Protein AF-A0A1V9XTM6-F1 (afdb_monomer)

Nearest PDB structures (foldseek):
  7cgy-assembly1_C  TM=9.785E-01  e=1.402E-23  Homo sapiens
  7c9c-assembly1_A  TM=9.643E-01  e=6.795E-24  Homo sapiens
  5nwl-assembly1_D  TM=9.497E-01  e=4.281E-19  Homo sapiens
  5nwl-assembly1_F  TM=9.508E-01  e=5.131E-19  Homo sapiens
  8r2g-assembly1_F  TM=9.437E-01  e=1.809E-17  Homo sapiens

InterPro domains:
  IPR010995 DNA repair Rad51/transcription factor NusA, alpha-helical [SSF47794] (116-180)
  IPR013632 Rad51-like, C-terminal [PF08423] (199-335)
  IPR020588 DNA recombination and repair protein RecA-like, ATP-binding domain [PS50162] (201-335)
  IPR027417 P-loop containing nucleoside triphosphate hydrolase [G3DSA:3.40.50.300] (185-335)
  IPR027417 P-loop containing nucleoside triphosphate hydrolase [SSF52540] (204-335)

Foldseek 3Di:
DDDDDDDDDDDDDDDDDDDDDDDDDDDDDDDDDDDDDDDFDPPDDDDPPPPVVPVVPPPPPDDDDDDDDDDDDDYDDDDDDDDDDDDDDDDDDDDDDDDDDDDPDDDDDDPPPPLPCPPFFAFLCVCVVLVQDPVLSVLCVVVLNGGLVSLQPDDLVRSCPRPPDHSVNNVSSNVSSQVVCVVVVPNPDDDPVVVVVVCLPKAAQAQPDPVVCVVVVRHHIPPDDGDDDDDPPPCPVVSVLLSQQRQQDDDVVRRRNGAAEEEEEAPPSDDLVSNQVNCVVVVHDSVVSVVRYHYDYDPAPVSVVVVVSVVSVVCVVPPPRYDYYYYHDPCPRVD

Solvent-accessible surface area (backbone atoms only — not comparable to full-atom values): 22440 Å² total; per-residue (Å²): 138,83,85,86,79,86,78,88,79,86,78,84,88,83,91,87,85,87,85,84,88,88,88,84,87,84,83,89,84,89,87,78,94,73,91,80,78,83,81,78,83,73,95,77,85,83,84,93,80,80,68,80,76,64,67,73,71,76,80,77,82,86,86,83,89,80,88,83,84,89,80,84,88,85,86,84,84,86,81,88,82,90,85,90,82,87,87,87,83,86,82,92,81,89,86,82,86,82,82,78,82,77,80,83,74,89,77,72,92,66,83,89,80,71,75,83,59,80,78,53,89,48,55,39,71,63,42,46,85,62,73,45,55,67,74,60,50,53,48,36,41,74,70,74,38,57,27,46,64,48,57,68,71,48,50,70,70,64,53,46,69,39,86,92,42,48,67,74,53,51,52,52,52,55,49,39,49,49,51,57,36,40,74,72,70,51,70,88,73,77,54,71,66,58,52,52,60,65,52,68,78,56,42,56,38,40,61,87,39,74,69,58,14,58,75,52,76,53,17,52,57,51,101,60,86,84,86,84,84,77,66,88,91,71,46,64,72,55,51,53,50,40,33,49,51,38,30,46,52,59,38,76,99,66,77,34,77,36,28,28,22,38,38,39,31,52,71,80,75,84,53,71,72,59,43,36,59,52,23,51,76,72,73,44,60,46,66,64,54,48,75,38,45,48,76,46,76,32,93,42,52,67,48,47,55,53,50,51,56,53,49,53,50,50,50,63,78,43,70,82,40,63,70,46,81,45,63,50,48,80,59,69,61,78,107

pLDDT: mean 71.28, std 30.68, range [19.34, 98.69]

Sequence (335 aa):
MAVWRERLVEHPETSFVPSMLPWCSSKADVYGTGNNSILLQNSSQENVATLESQVSRQNGAAQSQTSQRRKTVPGRSSGKGIGRGAPNRNVHSSSPDQQQVVPLSSQQDRDATEDENDFIIQDIGLLQEHGINVSDINKLQGAGICTLRGVQMATRKKLINIKGLSEAKVDKIKEAVTKSFNAQGWNGFMTARSYGEHRRCVFHVPTGSSRLDCILGGGLESMAITEVFGEFRCGKTQISHTCCVTCQIPIEDRHYPGGKALFIDTENTFRPDRLRQIANRFGLDEDQTLDNVLYARAFTSDQQMELLDLAAAKFHEEPGIFKLLIVDSVMALFR

Structure (mmCIF, N/CA/C/O backbone):
data_AF-A0A1V9XTM6-F1
#
_entry.id   AF-A0A1V9XTM6-F1
#
loop_
_atom_site.group_PDB
_atom_site.id
_atom_site.type_symbol
_atom_site.label_atom_id
_atom_site.label_alt_id
_atom_site.label_comp_id
_atom_site.label_asym_id
_atom_site.label_entity_id
_atom_site.label_seq_id
_atom_site.pdbx_PDB_ins_code
_atom_site.Cartn_x
_atom_site.Cartn_y
_atom_site.Cartn_z
_atom_site.occupancy
_atom_site.B_iso_or_equiv
_atom_site.auth_seq_id
_atom_site.auth_comp_id
_atom_site.auth_asym_id
_atom_site.auth_atom_id
_atom_site.pdbx_PDB_model_num
ATOM 1 N N . MET A 1 1 ? -1.494 12.610 16.409 1.00 21.61 1 MET A N 1
ATOM 2 C CA . MET A 1 1 ? -2.236 13.842 16.065 1.00 21.61 1 MET A CA 1
ATOM 3 C C . MET A 1 1 ? -1.324 14.681 15.192 1.00 21.61 1 MET A C 1
ATOM 5 O O . MET A 1 1 ? -0.350 15.199 15.714 1.00 21.61 1 MET A O 1
ATOM 9 N N . ALA A 1 2 ? -1.590 14.764 13.891 1.00 21.09 2 ALA A N 1
ATOM 10 C CA . ALA A 1 2 ? -1.024 15.814 13.052 1.00 21.09 2 ALA A CA 1
ATOM 11 C C . ALA A 1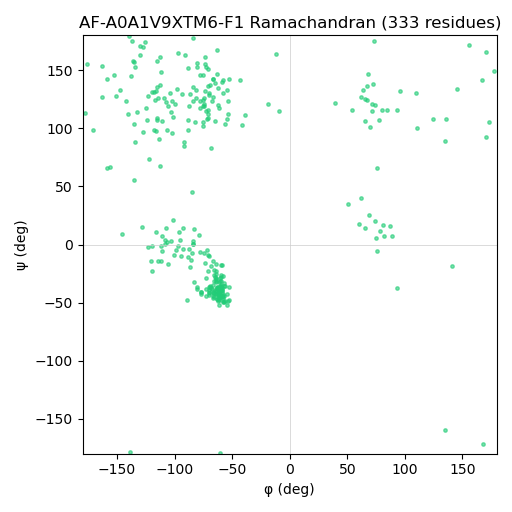 2 ? -2.115 16.877 12.899 1.00 21.09 2 ALA A C 1
ATOM 13 O O . ALA A 1 2 ? -3.240 16.567 12.510 1.00 21.09 2 ALA A O 1
ATOM 14 N N . VAL A 1 3 ? -1.800 18.094 13.330 1.00 19.34 3 VAL A N 1
ATOM 15 C CA . VAL A 1 3 ? -2.668 19.266 13.241 1.00 19.34 3 VAL A CA 1
ATOM 16 C C . VAL A 1 3 ? -2.604 19.770 11.804 1.00 19.34 3 VAL A C 1
ATOM 18 O O . VAL A 1 3 ? -1.541 20.163 11.334 1.00 19.34 3 VAL A O 1
ATOM 21 N N . TRP A 1 4 ? -3.738 19.744 11.110 1.00 20.78 4 TRP A N 1
ATOM 22 C CA . TRP A 1 4 ? -3.923 20.435 9.837 1.00 20.78 4 TRP A CA 1
ATOM 23 C C . TRP A 1 4 ? -4.059 21.933 10.140 1.00 20.78 4 TRP A C 1
ATOM 25 O O . TRP A 1 4 ? -4.952 22.329 10.891 1.00 20.78 4 TRP A O 1
ATOM 35 N N . ARG A 1 5 ? -3.159 22.767 9.611 1.00 21.97 5 ARG A N 1
ATOM 36 C CA . ARG A 1 5 ? -3.287 24.228 9.664 1.00 21.97 5 ARG A CA 1
ATOM 37 C C . ARG A 1 5 ? -3.372 24.748 8.238 1.00 21.97 5 ARG A C 1
ATOM 39 O O . ARG A 1 5 ? -2.364 24.898 7.558 1.00 21.97 5 ARG A O 1
ATOM 46 N N . GLU A 1 6 ? -4.597 25.000 7.813 1.00 26.08 6 GLU A N 1
ATOM 47 C CA . GLU A 1 6 ? -4.928 25.674 6.567 1.00 26.08 6 GLU A CA 1
ATOM 48 C C . GLU A 1 6 ? -4.479 27.141 6.679 1.00 26.08 6 GLU A C 1
ATOM 50 O O . GLU A 1 6 ? -4.829 27.841 7.634 1.00 26.08 6 GLU A O 1
ATOM 55 N N . ARG A 1 7 ? -3.639 27.608 5.752 1.00 25.53 7 ARG A N 1
ATOM 56 C CA . ARG A 1 7 ? -3.333 29.034 5.603 1.00 25.53 7 ARG A CA 1
ATOM 57 C C . ARG A 1 7 ? -3.902 29.478 4.261 1.00 25.53 7 ARG A C 1
ATOM 59 O O . ARG A 1 7 ? -3.231 29.388 3.241 1.00 25.53 7 ARG A O 1
ATOM 66 N N . LEU A 1 8 ? -5.151 29.940 4.297 1.00 27.75 8 LEU A N 1
ATOM 67 C CA . LEU A 1 8 ? -5.746 30.751 3.240 1.00 27.75 8 LEU A CA 1
ATOM 68 C C . LEU A 1 8 ? -4.935 32.046 3.127 1.00 27.75 8 LEU A C 1
ATOM 70 O O . LEU A 1 8 ? -4.843 32.814 4.085 1.00 27.75 8 LEU A O 1
ATOM 74 N N . VAL A 1 9 ? -4.319 32.266 1.970 1.00 29.88 9 VAL A N 1
ATOM 75 C CA . VAL A 1 9 ? -3.861 33.592 1.557 1.00 29.88 9 VAL A CA 1
ATOM 76 C C . VAL A 1 9 ? -4.826 34.044 0.472 1.00 29.88 9 VAL A C 1
ATOM 78 O O . VAL A 1 9 ? -4.726 33.623 -0.677 1.00 29.88 9 VAL A O 1
ATOM 81 N N . GLU A 1 10 ? -5.798 34.859 0.869 1.00 32.53 10 GLU A N 1
ATOM 82 C CA . GLU A 1 10 ? -6.573 35.679 -0.055 1.00 32.53 10 GLU A CA 1
ATOM 83 C C . GLU A 1 10 ? -5.663 36.786 -0.602 1.00 32.53 10 GLU A C 1
ATOM 85 O O . GLU A 1 10 ? -5.022 37.509 0.164 1.00 32.53 10 GLU A O 1
ATOM 90 N N . HIS A 1 11 ? -5.634 36.952 -1.923 1.00 33.72 11 HIS A N 1
ATOM 91 C CA . HIS A 1 11 ? -5.218 38.206 -2.543 1.00 33.72 11 HIS A CA 1
ATOM 92 C C . HIS A 1 11 ? -6.381 38.753 -3.379 1.00 33.72 11 HIS A C 1
ATOM 94 O O . HIS A 1 11 ? -6.979 37.991 -4.141 1.00 33.72 11 HIS A O 1
ATOM 100 N N . PRO A 1 12 ? -6.728 40.044 -3.223 1.00 36.53 12 PRO A N 1
ATOM 101 C CA . PRO A 1 12 ? -7.898 40.627 -3.853 1.00 36.53 12 PRO A CA 1
ATOM 102 C C . PRO A 1 12 ? -7.653 41.003 -5.318 1.00 36.53 12 PRO A C 1
ATOM 104 O O . PRO A 1 12 ? -6.534 41.258 -5.763 1.00 36.53 12 PRO A O 1
ATOM 107 N N . GLU A 1 13 ? -8.774 41.045 -6.025 1.00 32.81 13 GLU A N 1
ATOM 108 C CA . GLU A 1 13 ? -8.993 41.434 -7.411 1.00 32.81 13 GLU A CA 1
ATOM 109 C C . GLU A 1 13 ? -8.239 42.696 -7.855 1.00 32.81 13 GLU A C 1
ATOM 111 O O . GLU A 1 13 ? -8.234 43.710 -7.163 1.00 32.81 13 GLU A O 1
ATOM 116 N N . THR A 1 14 ? -7.743 42.689 -9.097 1.00 31.75 14 THR A N 1
ATOM 117 C CA . THR A 1 14 ? -7.896 43.848 -9.992 1.00 31.75 14 THR A CA 1
ATOM 118 C C . THR A 1 14 ? -8.146 43.379 -11.424 1.00 31.75 14 THR A C 1
ATOM 120 O O . THR A 1 14 ? -7.401 42.602 -12.014 1.00 31.75 14 THR A O 1
ATOM 123 N N . SER A 1 15 ? -9.264 43.858 -11.954 1.00 29.50 15 SER A N 1
ATOM 124 C CA . SER A 1 15 ? -9.785 43.704 -13.306 1.00 29.50 15 SER A CA 1
ATOM 125 C C . SER A 1 15 ? -8.968 44.461 -14.357 1.00 29.50 15 SER A C 1
ATOM 127 O O . SER A 1 15 ? -8.718 45.649 -14.164 1.00 29.50 15 SER A O 1
ATOM 129 N N . PHE A 1 16 ? -8.702 43.845 -15.514 1.00 24.55 16 PHE A N 1
ATOM 130 C CA . PHE A 1 16 ? -8.750 44.520 -16.821 1.00 24.55 16 PHE A CA 1
ATOM 131 C C . PHE A 1 16 ? -8.825 43.487 -17.969 1.00 24.55 16 PHE A C 1
ATOM 133 O O . PHE A 1 16 ? -8.009 42.578 -18.069 1.00 24.55 16 PHE A O 1
ATOM 140 N N . VAL A 1 17 ? -9.814 43.651 -18.846 1.00 27.14 17 VAL A N 1
ATOM 141 C CA . VAL A 1 17 ? -9.974 43.043 -20.190 1.00 27.14 17 VAL A CA 1
ATOM 142 C C . VAL A 1 17 ? -10.235 44.233 -21.145 1.00 27.14 17 VAL A C 1
ATOM 144 O O . VAL A 1 17 ? -10.569 45.301 -20.623 1.00 27.14 17 VAL A O 1
ATOM 147 N N . PRO A 1 18 ? -10.244 44.133 -22.497 1.00 38.94 18 PRO A N 1
ATOM 148 C CA . PRO A 1 18 ? -9.828 43.061 -23.422 1.00 38.94 18 PRO A CA 1
ATOM 149 C C . PRO A 1 18 ? -9.040 43.563 -24.671 1.00 38.94 18 PRO A C 1
ATOM 151 O O . PRO A 1 18 ? -8.967 44.762 -24.922 1.00 38.94 18 PRO A O 1
ATOM 154 N N . SER A 1 19 ? -8.525 42.658 -25.526 1.00 24.20 19 SER A N 1
ATOM 155 C CA . SER A 1 19 ? -8.835 42.618 -26.985 1.00 24.20 19 SER A CA 1
ATOM 156 C C . SER A 1 19 ? -7.913 41.721 -27.847 1.00 24.20 19 SER A C 1
ATOM 158 O O . SER A 1 19 ? -6.702 41.696 -27.682 1.00 24.20 19 SER A O 1
ATOM 160 N N . MET A 1 20 ? -8.567 41.058 -28.817 1.00 24.61 20 MET A N 1
ATOM 161 C CA . MET A 1 20 ? -8.143 40.674 -30.183 1.00 24.61 20 MET A CA 1
ATOM 162 C C . MET A 1 20 ? -7.095 39.557 -30.451 1.00 24.61 20 MET A C 1
ATOM 164 O O . MET A 1 20 ? -5.904 39.678 -30.201 1.00 24.61 20 MET A O 1
ATOM 168 N N . LEU A 1 21 ? -7.604 38.496 -31.103 1.00 22.59 21 LEU A N 1
ATOM 169 C CA . LEU A 1 21 ? -6.954 37.503 -31.995 1.00 22.59 21 LEU A CA 1
ATOM 170 C C . LEU A 1 21 ? -6.331 38.174 -33.263 1.00 22.59 21 LEU A C 1
ATOM 172 O O . LEU A 1 21 ? -6.610 39.361 -33.437 1.00 22.59 21 LEU A O 1
ATOM 176 N N . PRO A 1 22 ? -5.676 37.488 -34.253 1.00 35.62 22 PRO A N 1
ATOM 177 C CA . PRO A 1 22 ? -5.226 36.079 -34.399 1.00 35.62 22 PRO A CA 1
ATOM 178 C C . PRO A 1 22 ? -3.800 35.880 -35.036 1.00 35.62 22 PRO A C 1
ATOM 18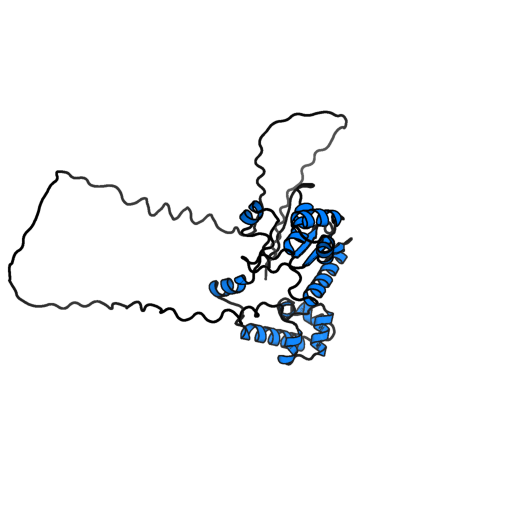0 O O . PRO A 1 22 ? -3.178 36.810 -35.532 1.00 35.62 22 PRO A O 1
ATOM 183 N N . TRP A 1 23 ? -3.404 34.601 -35.191 1.00 23.19 23 TRP A N 1
ATOM 184 C CA . TRP A 1 23 ? -2.692 33.998 -36.354 1.00 23.19 23 TRP A CA 1
ATOM 185 C C . TRP A 1 23 ? -1.146 33.831 -36.416 1.00 23.19 23 TRP A C 1
ATOM 187 O O . TRP A 1 23 ? -0.370 34.767 -36.306 1.00 23.19 23 TRP A O 1
ATOM 197 N N . CYS A 1 24 ? -0.787 32.592 -36.805 1.00 22.59 24 CYS A N 1
ATOM 198 C CA . CYS A 1 24 ? 0.318 32.123 -37.667 1.00 22.59 24 CYS A CA 1
ATOM 199 C C . CYS A 1 24 ? 1.791 32.015 -37.191 1.00 22.59 24 CYS A C 1
ATOM 201 O O . CYS A 1 24 ? 2.550 32.969 -37.209 1.00 22.59 24 CYS A O 1
ATOM 203 N N . SER A 1 25 ? 2.196 30.747 -37.005 1.00 22.95 25 SER A N 1
ATOM 204 C CA . SER A 1 25 ? 3.235 29.999 -37.755 1.00 22.95 25 SER A CA 1
ATOM 205 C C . SER A 1 25 ? 4.735 30.363 -37.686 1.00 22.95 25 SER A C 1
ATOM 207 O O . SER A 1 25 ? 5.152 31.476 -37.970 1.00 22.95 25 SER A O 1
ATOM 209 N N . SER A 1 26 ? 5.524 29.280 -37.558 1.00 24.08 26 SER A N 1
ATOM 210 C CA . SER A 1 26 ? 6.859 29.025 -38.138 1.00 24.08 26 SER A CA 1
ATOM 211 C C . SER A 1 26 ? 8.143 29.356 -37.346 1.00 24.08 26 SER A C 1
ATOM 213 O O . SER A 1 26 ? 8.556 30.501 -37.246 1.00 24.08 26 SER A O 1
ATOM 215 N N . LYS A 1 27 ? 8.862 28.251 -37.063 1.00 23.23 27 LYS A N 1
ATOM 216 C CA . LYS A 1 27 ? 10.325 28.009 -37.085 1.00 23.23 27 LYS A CA 1
ATOM 217 C C . LYS A 1 27 ? 11.236 28.589 -35.987 1.00 23.23 27 LYS A C 1
ATOM 219 O O . LYS A 1 27 ? 11.396 29.788 -35.853 1.00 23.23 27 LYS A O 1
ATOM 224 N N . ALA A 1 28 ? 11.888 27.625 -35.323 1.00 24.88 28 ALA A N 1
ATOM 225 C CA . ALA A 1 28 ? 13.317 27.500 -35.004 1.00 24.88 28 ALA A CA 1
ATOM 226 C C . ALA A 1 28 ? 14.103 28.754 -34.589 1.00 24.88 28 ALA A C 1
ATOM 228 O O . ALA A 1 28 ? 14.310 29.638 -35.404 1.00 24.88 28 ALA A O 1
ATOM 229 N N . ASP A 1 29 ? 14.698 28.710 -33.393 1.00 23.86 29 ASP A N 1
ATOM 230 C CA . ASP A 1 29 ? 16.161 28.671 -33.304 1.00 23.86 29 ASP A CA 1
ATOM 231 C C . ASP A 1 29 ? 16.679 28.209 -31.934 1.00 23.86 29 ASP A C 1
ATOM 233 O O . ASP A 1 29 ? 16.013 28.279 -30.901 1.00 23.86 29 ASP A O 1
ATOM 237 N N . VAL A 1 30 ? 17.882 27.650 -32.007 1.00 28.77 30 VAL A N 1
ATOM 238 C CA . VAL A 1 30 ? 18.725 27.077 -30.957 1.00 28.77 30 VAL A CA 1
ATOM 239 C C . VAL A 1 30 ? 19.372 28.188 -30.122 1.00 28.77 30 VAL A C 1
ATOM 241 O O . VAL A 1 30 ? 19.724 29.220 -30.674 1.00 28.77 30 VAL A O 1
ATOM 244 N N . TYR A 1 31 ? 19.559 27.938 -28.819 1.00 23.77 31 TYR 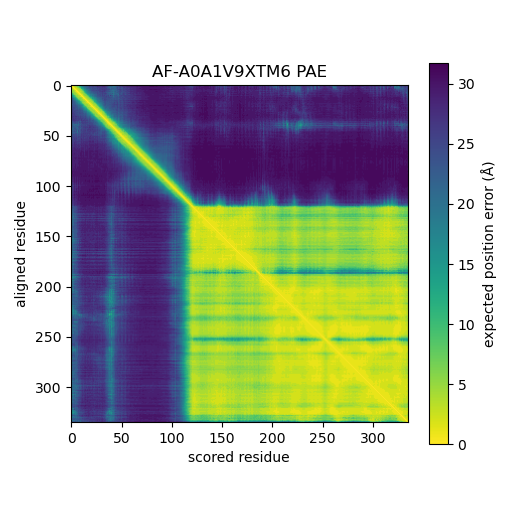A N 1
ATOM 245 C CA . TYR A 1 31 ? 20.714 28.267 -27.952 1.00 23.77 31 TYR A CA 1
ATOM 246 C C . TYR A 1 31 ? 20.260 28.613 -26.528 1.00 23.77 31 TYR A C 1
ATOM 248 O O . TYR A 1 31 ? 19.384 29.445 -26.327 1.00 23.77 31 TYR A O 1
ATOM 256 N N . GLY A 1 32 ? 20.939 28.034 -25.533 1.00 23.80 32 GLY A N 1
ATOM 257 C CA . GLY A 1 32 ? 20.982 28.606 -24.186 1.00 23.80 32 GLY A CA 1
ATOM 258 C C . GLY A 1 32 ? 20.767 27.607 -23.061 1.00 23.80 32 GLY A C 1
ATOM 259 O O . GLY A 1 32 ? 19.654 27.394 -22.604 1.00 23.80 32 GLY A O 1
ATOM 260 N N . THR A 1 33 ? 21.876 27.025 -22.613 1.00 36.84 33 THR A N 1
ATOM 261 C CA . THR A 1 33 ? 22.153 26.569 -21.242 1.00 36.84 33 THR A CA 1
ATOM 262 C C . THR A 1 33 ? 21.123 26.990 -20.183 1.00 36.84 33 THR A C 1
ATOM 264 O O . THR A 1 33 ? 21.037 28.166 -19.834 1.00 36.84 33 THR A O 1
ATOM 267 N N . GLY A 1 34 ? 20.415 26.019 -19.606 1.00 26.09 34 GLY A N 1
ATOM 268 C CA . GLY A 1 34 ? 19.539 26.230 -18.456 1.00 26.09 34 GLY A CA 1
ATOM 269 C C . GLY A 1 34 ? 19.652 25.061 -17.487 1.00 26.09 34 GLY A C 1
ATOM 270 O O . GLY A 1 34 ? 19.277 23.938 -17.813 1.00 26.09 34 GLY A O 1
ATOM 271 N N . ASN A 1 35 ? 20.212 25.328 -16.309 1.00 33.09 35 ASN A N 1
ATOM 272 C CA . ASN A 1 35 ? 20.165 24.440 -15.153 1.00 33.09 35 ASN A CA 1
ATOM 273 C C . ASN A 1 35 ? 18.702 24.093 -14.835 1.00 33.09 35 ASN A C 1
ATOM 275 O O . ASN A 1 35 ? 17.988 24.930 -14.293 1.00 33.09 35 ASN A O 1
ATOM 279 N N . ASN A 1 36 ? 18.273 22.861 -15.106 1.00 26.58 36 ASN A N 1
ATOM 280 C CA . ASN A 1 36 ? 17.033 22.331 -14.546 1.00 26.58 36 ASN A CA 1
ATOM 281 C C . ASN A 1 36 ? 17.358 21.609 -13.238 1.00 26.58 36 ASN A C 1
ATOM 283 O O . ASN A 1 36 ? 17.629 20.409 -13.209 1.00 26.58 36 ASN A O 1
ATOM 287 N N . SER A 1 37 ? 17.360 22.370 -12.146 1.00 25.84 37 SER A N 1
ATOM 288 C CA . SER A 1 37 ? 17.277 21.826 -10.795 1.00 25.84 37 SER A CA 1
ATOM 289 C C . SER A 1 37 ? 15.866 21.284 -10.571 1.00 25.84 37 SER A C 1
ATOM 291 O O . SER A 1 37 ? 14.907 22.052 -10.503 1.00 25.84 37 SER A O 1
ATOM 293 N N . ILE A 1 38 ? 15.737 19.964 -10.448 1.00 26.34 38 ILE A N 1
ATOM 294 C CA . ILE A 1 38 ? 14.551 19.330 -9.871 1.00 26.34 38 ILE A CA 1
ATOM 295 C C . ILE A 1 38 ? 14.596 19.612 -8.365 1.00 26.34 38 ILE A C 1
ATOM 297 O O . ILE A 1 38 ? 15.453 19.091 -7.654 1.00 26.34 38 ILE A O 1
ATOM 301 N N . LEU A 1 39 ? 13.706 20.482 -7.894 1.00 23.70 39 LEU A N 1
ATOM 302 C CA . LEU A 1 39 ? 13.479 20.740 -6.474 1.00 23.70 39 LEU A CA 1
ATOM 303 C C . LEU A 1 39 ? 12.428 19.745 -5.974 1.00 23.70 39 LEU A C 1
ATOM 305 O O . LEU A 1 39 ? 11.235 19.949 -6.164 1.00 23.70 39 LEU A O 1
ATOM 309 N N . LEU A 1 40 ? 12.880 18.659 -5.348 1.00 30.20 40 LEU A N 1
ATOM 310 C CA . LEU A 1 40 ? 12.028 17.816 -4.512 1.00 30.20 40 LEU A CA 1
ATOM 311 C C . LEU A 1 40 ? 12.074 18.398 -3.098 1.00 30.20 40 LEU A C 1
ATOM 313 O O . LEU A 1 40 ? 13.100 18.332 -2.421 1.00 30.20 40 LEU A O 1
ATOM 317 N N . GLN A 1 41 ? 10.982 19.031 -2.669 1.00 26.09 41 GLN A N 1
ATOM 318 C CA . GLN A 1 41 ? 10.830 19.444 -1.279 1.00 26.09 41 GLN A CA 1
ATOM 319 C C . GLN A 1 41 ? 10.508 18.212 -0.431 1.00 26.09 41 GLN A C 1
ATOM 321 O O . GLN A 1 41 ? 9.368 17.767 -0.372 1.00 26.09 41 GLN A O 1
ATOM 326 N N . ASN A 1 42 ? 11.513 17.699 0.277 1.00 27.06 42 ASN A N 1
ATOM 327 C CA . ASN A 1 42 ? 11.262 16.947 1.500 1.00 27.06 42 ASN A CA 1
ATOM 328 C C . ASN A 1 42 ? 10.802 17.951 2.561 1.00 27.06 42 ASN A C 1
ATOM 330 O O . ASN A 1 42 ? 11.556 18.847 2.948 1.00 27.06 42 ASN A O 1
ATOM 334 N N . SER A 1 43 ? 9.559 17.829 3.023 1.00 30.95 43 SER A N 1
ATOM 335 C CA . SER A 1 43 ? 9.027 18.630 4.124 1.00 30.95 43 SER A CA 1
ATOM 336 C C . SER A 1 43 ? 9.717 18.237 5.434 1.00 30.95 43 SER A C 1
ATOM 338 O O . SER A 1 43 ? 9.241 17.398 6.195 1.00 30.95 43 SER A O 1
ATOM 340 N N . SER A 1 44 ? 10.891 18.814 5.671 1.00 36.09 44 SER A N 1
ATOM 341 C CA . SER A 1 44 ? 11.630 18.810 6.936 1.00 36.09 44 SER A CA 1
ATOM 342 C C . SER A 1 44 ? 12.567 20.020 6.951 1.00 36.09 44 SER A C 1
ATOM 344 O O . SER A 1 44 ? 13.784 19.888 6.884 1.00 36.09 44 SER A O 1
ATOM 346 N N . GLN A 1 45 ? 11.998 21.225 6.990 1.00 32.94 45 GLN A N 1
ATOM 347 C CA . GLN A 1 45 ? 12.747 22.440 7.312 1.00 32.94 45 GLN A CA 1
ATOM 348 C C . GLN A 1 45 ? 11.960 23.282 8.315 1.00 32.94 45 GLN A C 1
ATOM 350 O O . GLN A 1 45 ? 11.215 24.185 7.954 1.00 32.94 45 GLN A O 1
ATOM 355 N N . GLU A 1 46 ? 12.177 22.995 9.595 1.00 33.19 46 GLU A N 1
ATOM 356 C CA . GLU A 1 46 ? 12.134 24.017 10.635 1.00 33.19 46 GLU A CA 1
ATOM 357 C C . GLU A 1 46 ? 13.552 24.157 11.211 1.00 33.19 46 GLU A C 1
ATOM 359 O O . GLU A 1 46 ? 14.159 23.187 11.658 1.00 33.19 46 GLU A O 1
ATOM 364 N N . ASN A 1 47 ? 14.050 25.396 11.198 1.00 31.55 47 ASN A N 1
ATOM 365 C CA . ASN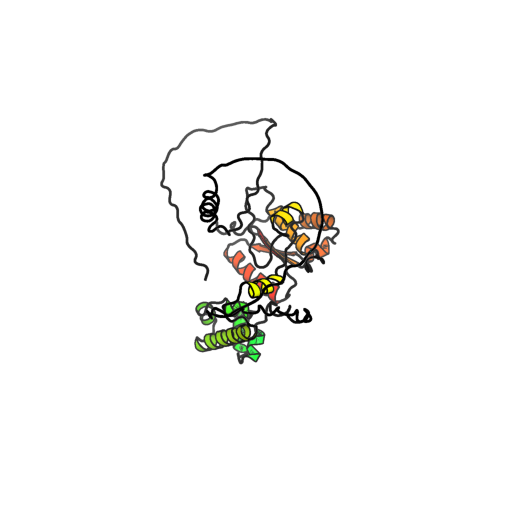 A 1 47 ? 15.185 25.920 11.967 1.00 31.55 47 ASN A CA 1
ATOM 366 C C . ASN A 1 47 ? 16.620 25.563 11.530 1.00 31.55 47 ASN A C 1
ATOM 368 O O . ASN A 1 47 ? 17.413 25.044 12.312 1.00 31.55 47 ASN A O 1
ATOM 372 N N . VAL A 1 48 ? 17.023 26.040 10.347 1.00 33.53 48 VAL A N 1
ATOM 373 C CA . VAL A 1 48 ? 18.426 26.420 10.068 1.00 33.53 48 VAL A CA 1
ATOM 374 C C . VAL A 1 48 ? 18.489 27.936 9.859 1.00 33.53 48 VAL A C 1
ATOM 376 O O . VAL A 1 48 ? 18.665 28.428 8.753 1.00 33.53 48 VAL A O 1
ATOM 379 N N . ALA A 1 49 ? 18.249 28.698 10.927 1.00 32.41 49 ALA A N 1
ATOM 380 C CA . ALA A 1 49 ? 18.475 30.151 10.940 1.00 32.41 49 ALA A CA 1
ATOM 381 C C . ALA A 1 49 ? 18.948 30.694 12.305 1.00 32.41 49 ALA A C 1
ATOM 383 O O . ALA A 1 49 ? 19.066 31.903 12.483 1.00 32.41 49 ALA A O 1
ATOM 384 N N . THR A 1 50 ? 19.283 29.825 13.268 1.00 37.25 50 THR A N 1
ATOM 385 C CA . THR A 1 50 ? 19.670 30.261 14.629 1.00 37.25 50 THR A CA 1
ATOM 386 C C . THR A 1 50 ? 20.992 29.665 15.120 1.00 37.25 50 THR A C 1
ATOM 388 O O . THR A 1 50 ? 21.300 29.752 16.303 1.00 37.25 50 THR A O 1
ATOM 391 N N . LEU A 1 51 ? 21.808 29.094 14.225 1.00 30.92 51 LEU A N 1
ATOM 392 C CA . LEU A 1 51 ? 23.125 28.530 14.571 1.00 30.92 51 LEU A CA 1
ATOM 393 C C . LEU A 1 51 ? 24.317 29.181 13.850 1.00 30.92 51 LEU A C 1
ATOM 395 O O . LEU A 1 51 ? 25.457 28.871 14.180 1.00 30.92 51 LEU A O 1
ATOM 399 N N . GLU A 1 52 ? 24.094 30.163 12.971 1.00 33.25 52 GLU A N 1
ATOM 400 C CA . GLU A 1 52 ? 25.184 30.961 12.375 1.00 33.25 52 GLU A CA 1
ATOM 401 C C . GLU A 1 52 ? 25.500 32.259 13.145 1.00 33.25 52 GLU A C 1
ATOM 403 O O . GLU A 1 52 ? 26.480 32.935 12.851 1.00 33.25 52 GLU A O 1
ATOM 408 N N . SER A 1 53 ? 24.751 32.591 14.204 1.00 36.66 53 SER A N 1
ATOM 409 C CA . SER A 1 53 ? 25.011 33.785 15.031 1.00 36.66 53 SER A CA 1
ATOM 410 C C . SER A 1 53 ? 25.779 33.512 16.334 1.00 36.66 53 SER A C 1
ATOM 412 O O . SER A 1 53 ? 26.156 34.459 17.030 1.00 36.66 53 SER A O 1
ATOM 414 N N . GLN A 1 54 ? 26.069 32.245 16.662 1.00 35.41 54 GLN A N 1
ATOM 415 C CA . GLN A 1 54 ? 26.783 31.867 17.894 1.00 35.41 54 GLN A CA 1
ATOM 416 C C . GLN A 1 54 ? 28.191 31.290 17.671 1.00 35.41 54 GLN A C 1
ATOM 418 O O . GLN A 1 54 ? 28.998 31.321 18.597 1.00 35.41 54 GLN A O 1
ATOM 423 N N . VAL A 1 55 ? 28.557 30.897 16.446 1.00 36.75 55 VAL A N 1
ATOM 424 C CA . VAL A 1 55 ? 29.925 30.429 16.129 1.00 36.75 55 VAL A CA 1
ATOM 425 C C . VAL A 1 55 ? 30.879 31.588 15.771 1.00 36.75 55 VAL A C 1
ATOM 427 O O . VAL A 1 55 ? 32.087 31.485 15.977 1.00 36.75 55 VAL A O 1
ATOM 430 N N . SER A 1 56 ? 30.366 32.764 15.390 1.00 35.66 56 SER A N 1
ATOM 431 C CA . SER A 1 56 ? 31.184 33.975 15.162 1.00 35.66 56 SER A CA 1
ATOM 432 C C . SER A 1 56 ? 31.497 34.801 16.420 1.00 35.66 56 SER A C 1
ATOM 434 O O . SER A 1 56 ? 32.142 35.842 16.312 1.00 35.66 56 SER A O 1
ATOM 436 N N . ARG A 1 57 ? 31.086 34.368 17.624 1.00 38.38 57 ARG A N 1
ATOM 437 C CA . ARG A 1 57 ? 31.347 35.101 18.885 1.00 38.38 57 ARG A CA 1
ATOM 438 C C . ARG A 1 57 ? 32.386 34.468 19.817 1.00 38.38 57 ARG A C 1
ATOM 440 O O . ARG A 1 57 ? 32.690 35.071 20.839 1.00 38.38 57 ARG A O 1
ATOM 447 N N . GLN A 1 58 ? 32.990 33.332 19.459 1.00 35.91 58 GLN A N 1
ATOM 448 C CA . GLN A 1 58 ? 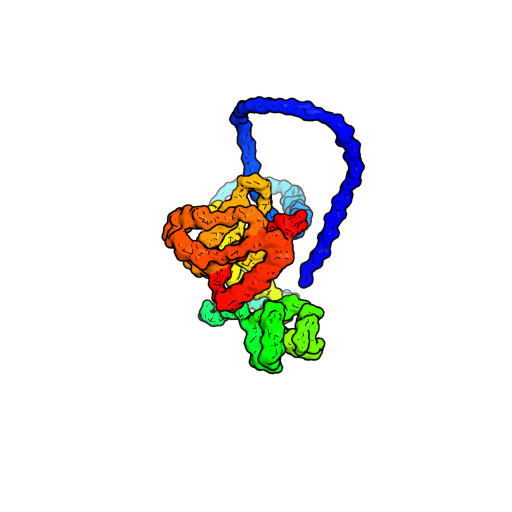34.083 32.729 20.248 1.00 35.91 58 GLN A CA 1
ATOM 449 C C . GLN A 1 58 ? 35.472 32.772 19.589 1.00 35.91 58 GLN A C 1
ATOM 451 O O . GLN A 1 58 ? 36.456 32.511 20.269 1.00 35.91 58 GLN A O 1
ATOM 456 N N . ASN A 1 59 ? 35.595 33.223 18.335 1.00 35.25 59 ASN A N 1
ATOM 457 C CA . ASN A 1 59 ? 36.894 33.335 17.643 1.00 35.25 59 ASN A CA 1
ATOM 458 C C . ASN A 1 59 ? 37.403 34.782 17.463 1.00 35.25 59 ASN A C 1
ATOM 460 O O . ASN A 1 59 ? 38.329 35.021 16.694 1.00 35.25 59 ASN A O 1
ATOM 464 N N . GLY A 1 60 ? 36.821 35.756 18.174 1.00 33.31 60 GLY A N 1
ATOM 465 C CA . GLY A 1 60 ? 37.149 37.187 18.046 1.00 33.31 60 GLY A CA 1
ATOM 466 C C . GLY A 1 60 ? 37.921 37.815 19.214 1.00 33.31 60 GLY A C 1
ATOM 467 O O . GLY A 1 60 ? 38.139 39.021 19.203 1.00 33.31 60 GLY A O 1
ATOM 468 N N . ALA A 1 61 ? 38.322 37.045 20.229 1.00 32.91 61 ALA A N 1
ATOM 469 C CA . ALA A 1 61 ? 38.924 37.591 21.451 1.00 32.91 61 ALA A CA 1
ATOM 470 C C . ALA A 1 61 ? 40.170 36.814 21.897 1.00 32.91 61 ALA A C 1
ATOM 472 O O . ALA A 1 61 ? 40.244 36.331 23.020 1.00 32.91 61 ALA A O 1
ATOM 473 N N . ALA A 1 62 ? 41.161 36.685 21.014 1.00 33.97 62 ALA A N 1
ATOM 474 C CA . ALA A 1 62 ? 42.512 36.286 21.407 1.00 33.97 62 ALA A CA 1
ATOM 475 C C . ALA A 1 62 ? 43.542 36.721 20.356 1.00 33.97 62 ALA A C 1
ATOM 477 O O . ALA A 1 62 ? 44.145 35.880 19.702 1.00 33.97 62 ALA A O 1
ATOM 478 N N . GLN A 1 63 ? 43.730 38.033 20.173 1.00 29.33 63 GLN A N 1
ATOM 479 C CA . GLN A 1 63 ? 44.978 38.612 19.653 1.00 29.33 63 GLN A CA 1
ATOM 480 C C . GLN A 1 63 ? 44.957 40.145 19.772 1.00 29.33 63 GLN A C 1
ATOM 482 O O . GLN A 1 63 ? 44.384 40.844 18.945 1.00 29.33 63 GLN A O 1
ATOM 487 N N . SER A 1 64 ? 45.595 40.686 20.809 1.00 28.55 64 SER A N 1
ATOM 488 C CA . SER A 1 64 ? 46.602 41.752 20.681 1.00 28.55 64 SER A CA 1
ATOM 489 C C . SER A 1 64 ? 47.092 42.198 22.062 1.00 28.55 64 SER A C 1
ATOM 491 O O . SER A 1 64 ? 46.340 42.185 23.028 1.00 28.55 64 SER A O 1
ATOM 493 N N . GLN A 1 65 ? 48.356 42.633 22.091 1.00 29.64 65 GLN A N 1
ATOM 494 C CA . GLN A 1 65 ? 49.169 43.085 23.232 1.00 29.64 65 GLN A CA 1
ATOM 495 C C . GLN A 1 65 ? 49.842 41.917 23.996 1.00 29.64 65 GLN A C 1
ATOM 497 O O . GLN A 1 65 ? 49.179 41.059 24.550 1.00 29.64 65 GLN A O 1
ATOM 502 N N . THR A 1 66 ? 51.170 41.765 24.055 1.00 30.14 66 THR A N 1
ATOM 503 C CA . THR A 1 66 ? 52.241 42.733 23.795 1.00 30.14 66 THR A CA 1
ATOM 504 C C . THR A 1 66 ? 53.555 42.016 23.471 1.00 30.14 66 THR A C 1
ATOM 506 O O . THR A 1 66 ? 53.897 40.983 24.035 1.00 30.14 66 THR A O 1
ATOM 509 N N . SER A 1 67 ? 54.273 42.624 22.535 1.00 27.62 67 SER A N 1
ATOM 510 C CA . SER A 1 67 ? 55.638 42.366 22.082 1.00 27.62 67 SER A CA 1
ATOM 511 C C . SER A 1 67 ? 56.671 42.337 23.219 1.00 27.62 67 SER A C 1
ATOM 513 O O . SER A 1 67 ? 56.618 43.210 24.078 1.00 27.62 67 SER A O 1
ATOM 515 N N . GLN A 1 68 ? 57.670 41.441 23.155 1.00 31.31 68 GLN A N 1
ATOM 516 C CA . GLN A 1 68 ? 59.087 41.840 23.049 1.00 31.31 68 GLN A CA 1
ATOM 517 C C . GLN A 1 68 ? 60.077 40.653 22.932 1.00 31.31 68 GLN A C 1
ATOM 519 O O . GLN A 1 68 ? 60.360 39.938 23.880 1.00 31.31 68 GLN A O 1
ATOM 524 N N . ARG A 1 69 ? 60.693 40.593 21.739 1.00 29.31 69 ARG A N 1
ATOM 525 C CA . ARG A 1 69 ? 62.147 40.527 21.453 1.00 29.31 69 ARG A CA 1
ATOM 526 C C . ARG A 1 69 ? 62.997 39.264 21.745 1.00 29.31 69 ARG A C 1
ATOM 528 O O . ARG A 1 69 ? 63.366 39.007 22.878 1.00 29.31 69 ARG A O 1
ATOM 535 N N . ARG A 1 70 ? 63.583 38.790 20.618 1.00 29.22 70 ARG A N 1
ATOM 536 C CA . ARG A 1 70 ? 64.986 38.331 20.367 1.00 29.22 70 ARG A CA 1
ATOM 537 C C . ARG A 1 70 ? 65.435 37.036 21.064 1.00 29.22 70 ARG A C 1
ATOM 539 O O . ARG A 1 70 ? 65.131 36.827 22.216 1.00 29.22 70 ARG A O 1
ATOM 546 N N . LYS A 1 71 ? 66.299 36.178 20.516 1.00 30.48 71 LYS A N 1
ATOM 547 C CA . LYS A 1 71 ? 66.905 35.862 19.201 1.00 30.48 71 LYS A CA 1
ATOM 548 C C . LYS A 1 71 ? 67.758 34.590 19.482 1.00 30.48 71 LYS A C 1
ATOM 550 O O . LYS A 1 71 ? 68.225 34.428 20.602 1.00 30.48 71 LYS A O 1
ATOM 555 N N . THR A 1 72 ? 68.004 33.782 18.443 1.00 29.30 72 THR A N 1
ATOM 556 C CA . THR A 1 72 ? 69.163 32.864 18.237 1.00 29.30 72 THR A CA 1
ATOM 557 C C . THR A 1 72 ? 69.347 31.580 19.091 1.00 29.30 72 THR A C 1
ATOM 559 O O . THR A 1 72 ? 69.856 31.617 20.200 1.00 29.30 72 THR A O 1
ATOM 562 N N . VAL A 1 73 ? 68.969 30.445 18.473 1.00 27.69 73 VAL A N 1
ATOM 563 C CA . VAL A 1 73 ? 69.650 29.132 18.205 1.00 27.69 73 VAL A CA 1
ATOM 564 C C . VAL A 1 73 ? 71.189 29.057 18.458 1.00 27.69 73 VAL A C 1
ATOM 566 O O . VAL A 1 73 ? 71.796 30.125 18.369 1.00 27.69 73 VAL A O 1
ATOM 569 N N . PRO A 1 74 ? 71.897 27.885 18.578 1.00 42.25 74 PRO A N 1
ATOM 570 C CA . PRO A 1 74 ? 71.542 26.453 18.818 1.00 42.25 74 PRO A CA 1
ATOM 571 C C . PRO A 1 74 ? 72.344 25.728 19.950 1.00 42.25 74 PRO A C 1
ATOM 573 O O . PRO A 1 74 ? 73.443 26.132 20.307 1.00 42.25 74 PRO A O 1
ATOM 576 N N . GLY A 1 75 ? 71.914 24.506 20.317 1.00 26.72 75 GLY A N 1
ATOM 577 C CA . GLY A 1 75 ? 72.821 23.336 20.307 1.00 26.72 75 GLY A CA 1
ATOM 578 C C . GLY A 1 75 ? 73.305 22.698 21.628 1.00 26.72 75 GLY A C 1
ATOM 579 O O . GLY A 1 75 ? 73.939 23.337 22.451 1.00 26.72 75 GLY A O 1
ATOM 580 N N . ARG A 1 76 ? 73.157 21.359 21.662 1.00 26.58 76 ARG A N 1
ATOM 581 C CA . ARG A 1 76 ? 74.003 20.316 22.300 1.00 26.58 76 ARG A CA 1
ATOM 582 C C . ARG A 1 76 ? 73.924 20.002 23.817 1.00 26.58 76 ARG A C 1
ATOM 584 O O . ARG A 1 76 ? 74.384 20.741 24.669 1.00 26.58 76 ARG A O 1
ATOM 591 N N . SER A 1 77 ? 73.491 18.753 24.051 1.00 26.88 77 SER A N 1
ATOM 592 C CA . SER A 1 77 ? 74.133 17.660 24.821 1.00 26.88 77 SER A CA 1
ATOM 593 C C . SER A 1 77 ? 74.333 17.716 26.351 1.00 26.88 77 SER A C 1
ATOM 595 O O . SER A 1 77 ? 75.134 18.487 26.860 1.00 26.88 77 SER A O 1
ATOM 597 N N . SER A 1 78 ? 73.794 16.657 26.984 1.00 28.38 78 SER A N 1
ATOM 598 C CA . SER A 1 78 ? 74.418 15.742 27.972 1.00 28.38 78 SER A CA 1
ATOM 599 C C . SER A 1 78 ? 74.721 16.179 29.417 1.00 28.38 78 SER A C 1
ATOM 601 O O . SER A 1 78 ? 75.366 17.187 29.653 1.00 28.38 78 SER A O 1
ATOM 603 N N . GLY A 1 79 ? 74.425 15.258 30.353 1.00 28.09 79 GLY A N 1
ATOM 604 C CA . GLY A 1 79 ? 75.122 15.092 31.644 1.00 28.09 79 GLY A CA 1
ATOM 605 C C . GLY A 1 79 ? 74.287 15.480 32.869 1.00 28.09 79 GLY A C 1
ATOM 606 O O . GLY A 1 79 ? 74.044 16.650 33.105 1.00 28.09 79 GLY A O 1
ATOM 607 N N . LYS A 1 80 ? 73.691 14.516 33.587 1.00 28.16 80 LYS A N 1
ATOM 608 C CA . LYS A 1 80 ? 74.220 13.894 34.826 1.00 28.16 80 LYS A CA 1
ATOM 609 C C . LYS A 1 80 ? 74.586 14.889 35.944 1.00 28.16 80 LYS A C 1
ATOM 611 O O . LYS A 1 80 ? 75.626 15.526 35.871 1.00 28.16 80 LYS A O 1
ATOM 616 N N . GLY A 1 81 ? 73.868 14.789 37.068 1.00 27.86 81 GLY A N 1
ATOM 617 C CA . GLY A 1 81 ? 74.541 14.609 38.359 1.00 27.86 81 GLY A CA 1
ATOM 618 C C . GLY A 1 81 ? 74.058 15.440 39.554 1.00 27.86 81 GLY A C 1
ATOM 619 O O . GLY A 1 81 ? 74.412 16.599 39.669 1.00 27.86 81 GLY A O 1
ATOM 620 N N . ILE A 1 82 ? 73.389 14.745 40.487 1.00 29.14 82 ILE A N 1
ATOM 621 C CA . ILE A 1 82 ? 73.645 14.719 41.947 1.00 29.14 82 ILE A CA 1
ATOM 622 C C . ILE A 1 82 ? 73.438 16.014 42.763 1.00 29.14 82 ILE A C 1
ATOM 624 O O . ILE A 1 82 ? 74.137 17.002 42.595 1.00 29.14 82 ILE A O 1
ATOM 628 N N . GLY A 1 83 ? 72.613 15.917 43.814 1.00 29.95 83 GLY A N 1
ATOM 629 C CA . GLY A 1 83 ? 72.649 16.848 44.948 1.00 29.95 83 GLY A CA 1
ATOM 630 C C . GLY A 1 83 ? 71.510 16.633 45.941 1.00 29.95 83 GLY A C 1
ATOM 631 O O . GLY A 1 83 ? 70.372 16.969 45.653 1.00 29.95 83 GLY A O 1
ATOM 632 N N . ARG A 1 84 ? 71.816 16.040 47.097 1.00 29.05 84 ARG A N 1
ATOM 633 C CA . ARG A 1 84 ? 70.898 15.706 48.201 1.00 29.05 84 ARG A CA 1
ATOM 634 C C . ARG A 1 84 ? 70.606 16.932 49.081 1.00 29.05 84 ARG A C 1
ATOM 636 O O . ARG A 1 84 ? 71.494 17.755 49.264 1.00 29.05 84 ARG A O 1
ATOM 643 N N . GLY A 1 85 ? 69.441 16.960 49.736 1.00 30.66 85 GLY A N 1
ATOM 644 C CA . GLY A 1 85 ? 69.176 17.843 50.881 1.00 30.66 85 GLY A CA 1
ATOM 645 C C . GLY A 1 85 ? 67.707 17.861 51.318 1.00 30.66 85 GLY A C 1
ATOM 646 O O . GLY A 1 85 ? 66.919 18.631 50.790 1.00 30.66 85 GLY A O 1
ATOM 647 N N . ALA A 1 86 ? 67.341 17.006 52.275 1.00 28.78 86 ALA A N 1
ATOM 648 C CA . ALA A 1 86 ? 66.148 17.165 53.126 1.00 28.78 86 ALA A CA 1
ATOM 649 C C . ALA A 1 86 ? 66.491 18.108 54.317 1.00 28.78 86 ALA A C 1
ATOM 651 O O . ALA A 1 86 ? 67.677 18.425 54.441 1.00 28.78 86 ALA A O 1
ATOM 652 N N . PRO A 1 87 ? 65.585 18.490 55.258 1.00 45.28 87 PRO A N 1
ATOM 653 C CA . PRO A 1 87 ? 64.177 18.098 55.442 1.00 45.28 87 PRO A CA 1
ATOM 654 C C . PRO A 1 87 ? 63.203 19.245 55.861 1.00 45.28 87 PRO A C 1
ATOM 656 O O . PRO A 1 87 ? 63.606 20.361 56.161 1.00 45.28 87 PRO A O 1
ATOM 659 N N . ASN A 1 88 ? 61.920 18.877 56.015 1.00 30.14 88 ASN A N 1
ATOM 660 C CA . ASN A 1 88 ? 61.053 19.134 57.189 1.00 30.14 88 ASN A CA 1
ATOM 661 C C . ASN A 1 88 ? 59.703 19.872 56.965 1.00 30.14 88 ASN A C 1
ATOM 663 O O . ASN A 1 88 ? 59.649 21.084 56.821 1.00 30.14 88 ASN A O 1
ATOM 667 N N . ARG A 1 89 ? 58.637 19.060 57.100 1.00 29.06 89 ARG A N 1
ATOM 668 C CA . ARG A 1 89 ? 57.338 19.236 57.797 1.00 29.06 89 ARG A CA 1
ATOM 669 C C . ARG A 1 89 ? 56.307 20.318 57.423 1.00 29.06 89 ARG A C 1
ATOM 671 O O . ARG A 1 89 ? 56.535 21.502 57.613 1.00 29.06 89 ARG A O 1
ATOM 678 N N . ASN A 1 90 ? 55.095 19.768 57.213 1.00 26.97 90 ASN A N 1
ATOM 679 C CA . ASN A 1 90 ? 53.725 20.269 57.430 1.00 26.97 90 ASN A CA 1
ATOM 680 C C . ASN A 1 90 ? 53.321 21.493 56.589 1.00 26.97 90 ASN A C 1
ATOM 682 O O . ASN A 1 90 ? 54.067 22.444 56.467 1.00 26.97 90 ASN A O 1
ATOM 686 N N . VAL A 1 91 ? 52.152 21.521 55.943 1.00 31.19 91 VAL A N 1
ATOM 687 C CA . VAL A 1 91 ? 50.816 21.475 56.558 1.00 31.19 91 VAL A CA 1
ATOM 688 C C . VAL A 1 91 ? 49.790 20.870 55.583 1.00 31.19 91 VAL A C 1
ATOM 690 O O . VAL A 1 91 ? 49.876 21.063 54.374 1.00 31.19 91 VAL A O 1
ATOM 693 N N . HIS A 1 92 ? 48.819 20.136 56.132 1.00 28.81 92 HIS A N 1
ATOM 694 C CA . HIS A 1 92 ? 47.592 19.686 55.470 1.00 28.81 92 HIS A CA 1
ATOM 695 C C . HIS A 1 92 ? 46.784 20.836 54.842 1.00 28.81 92 HIS A C 1
ATOM 697 O O . HIS A 1 92 ? 46.431 21.787 55.535 1.00 28.81 92 HIS A O 1
ATOM 703 N N . SER A 1 93 ? 46.341 20.657 53.598 1.00 28.86 93 SER A N 1
ATOM 704 C CA . SER A 1 93 ? 45.026 21.129 53.159 1.00 28.86 93 SER A CA 1
ATOM 705 C C . SER A 1 93 ? 44.478 20.232 52.042 1.00 28.86 93 SER A C 1
ATOM 707 O O . SER A 1 93 ? 45.143 19.885 51.072 1.00 28.86 93 SER A O 1
ATOM 709 N N . SER A 1 94 ? 43.256 19.786 52.288 1.00 27.27 94 SER A N 1
ATOM 710 C CA . SER A 1 94 ? 42.400 18.842 51.573 1.00 27.27 94 SER A CA 1
ATOM 711 C C . SER A 1 94 ? 41.729 19.432 50.329 1.00 27.27 94 SER A C 1
ATOM 713 O O . SER A 1 94 ? 41.315 20.588 50.401 1.00 27.27 94 SER A O 1
ATOM 715 N N . SER A 1 95 ? 41.539 18.625 49.266 1.00 28.02 95 SER A N 1
ATOM 716 C CA . SER A 1 95 ? 40.408 18.578 48.288 1.00 28.02 95 SER A CA 1
ATOM 717 C C . SER A 1 95 ? 40.770 17.637 47.099 1.00 28.02 95 SER A C 1
ATOM 719 O O . SER A 1 95 ? 41.954 17.353 46.928 1.00 28.02 95 SER A O 1
ATOM 721 N N . PRO A 1 96 ? 39.839 17.188 46.229 1.00 34.31 96 PRO A N 1
ATOM 722 C CA . PRO A 1 96 ? 38.855 16.126 46.453 1.00 34.31 96 PRO A CA 1
ATOM 723 C C . PRO A 1 96 ? 38.901 15.009 45.372 1.00 34.31 96 PRO A C 1
ATOM 725 O O . PRO A 1 96 ? 39.629 15.083 44.384 1.00 34.31 96 PRO A O 1
ATOM 728 N N . ASP A 1 97 ? 38.100 13.974 45.622 1.00 28.52 97 ASP A N 1
ATOM 729 C CA . ASP A 1 97 ? 37.778 12.759 44.860 1.00 28.52 97 ASP A CA 1
ATOM 730 C C . ASP A 1 97 ? 38.062 12.712 43.344 1.00 28.52 97 ASP A C 1
ATOM 732 O O . ASP A 1 97 ? 37.465 13.419 42.530 1.00 28.52 97 ASP A O 1
ATOM 736 N N . GLN A 1 98 ? 38.893 11.740 42.952 1.00 28.28 98 GLN A N 1
ATOM 737 C CA . GLN A 1 98 ? 38.953 11.215 41.588 1.00 28.28 98 GLN A CA 1
ATOM 738 C C . GLN A 1 98 ? 37.839 10.181 41.396 1.00 28.28 98 GLN A C 1
ATOM 740 O O . GLN A 1 98 ? 37.938 9.046 41.864 1.00 28.28 98 GLN A O 1
ATOM 745 N N . GLN A 1 99 ? 36.789 10.552 40.668 1.00 31.66 99 GLN A N 1
ATOM 746 C CA . GLN A 1 99 ? 35.814 9.595 40.153 1.00 31.66 99 GLN A CA 1
ATOM 747 C C . GLN A 1 99 ? 36.427 8.848 38.961 1.00 31.66 99 GLN A C 1
ATOM 749 O O . GLN A 1 99 ? 36.601 9.397 37.873 1.00 31.66 99 GLN A O 1
ATOM 754 N N . GLN A 1 100 ? 36.796 7.587 39.197 1.00 29.31 100 GLN A N 1
ATOM 755 C CA . GLN A 1 100 ? 37.202 6.641 38.163 1.00 29.31 100 GLN A CA 1
ATOM 756 C C . GLN A 1 100 ? 36.043 6.394 37.194 1.00 29.31 100 GLN A C 1
ATOM 758 O O . GLN A 1 100 ? 34.984 5.893 37.570 1.00 29.31 100 GLN A O 1
ATOM 763 N N . VAL A 1 101 ? 36.279 6.712 35.924 1.00 33.00 101 VAL A N 1
ATOM 764 C CA . VAL A 1 101 ? 35.439 6.290 34.805 1.00 33.00 101 VAL A CA 1
ATOM 765 C C . VAL A 1 101 ? 35.664 4.791 34.610 1.00 33.00 101 VAL A C 1
ATOM 767 O O . VAL A 1 101 ? 36.744 4.365 34.206 1.00 33.00 101 VAL A O 1
ATOM 770 N N . VAL A 1 102 ? 34.662 3.983 34.950 1.00 32.53 102 VAL A N 1
ATOM 771 C CA . VAL A 1 102 ? 34.674 2.532 34.724 1.00 32.53 102 VAL A CA 1
ATOM 772 C C . VAL A 1 102 ? 34.439 2.284 33.227 1.00 32.53 102 VAL A C 1
ATOM 774 O O . VAL A 1 102 ? 33.454 2.801 32.693 1.00 32.53 102 VAL A O 1
ATOM 777 N N . PRO A 1 103 ? 35.300 1.538 32.513 1.00 30.23 103 PRO A N 1
ATOM 778 C CA . PRO A 1 103 ? 35.071 1.256 31.104 1.00 30.23 103 PRO A CA 1
ATOM 779 C C . PRO A 1 103 ? 33.968 0.201 30.973 1.00 30.23 103 PRO A C 1
ATOM 781 O O . PRO A 1 103 ? 34.068 -0.882 31.551 1.00 30.23 103 PRO A O 1
ATOM 784 N N . LEU A 1 104 ? 32.912 0.523 30.216 1.00 32.62 104 LEU A N 1
ATOM 785 C CA . LEU A 1 104 ? 31.885 -0.441 29.827 1.00 32.62 104 LEU A CA 1
ATOM 786 C C . LEU A 1 104 ? 32.541 -1.495 28.930 1.00 32.62 104 LEU A C 1
ATOM 788 O O . LEU A 1 104 ? 32.893 -1.223 27.781 1.00 32.62 104 LEU A O 1
ATOM 792 N N . SER A 1 105 ? 32.738 -2.685 29.484 1.00 32.19 105 SER A N 1
ATOM 793 C CA . SER A 1 105 ? 33.149 -3.862 28.743 1.00 32.19 105 SER A CA 1
ATOM 794 C C . SER A 1 105 ? 32.084 -4.232 27.713 1.00 32.19 105 SER A C 1
ATOM 796 O O . SER A 1 105 ? 30.886 -4.268 27.990 1.00 32.19 105 SER A O 1
ATOM 798 N N . SER A 1 106 ? 32.565 -4.521 26.509 1.00 39.44 106 SER A N 1
ATOM 799 C CA . SER A 1 106 ? 31.842 -5.129 25.403 1.00 39.44 106 SER A CA 1
ATOM 800 C C . SER A 1 106 ? 31.177 -6.432 25.845 1.00 39.44 106 SER A C 1
ATOM 802 O O . SER A 1 106 ? 31.858 -7.416 26.138 1.00 39.44 106 SER A O 1
ATOM 804 N N . GLN A 1 107 ? 29.845 -6.439 25.877 1.00 34.22 107 GLN A N 1
ATOM 805 C CA . GLN A 1 107 ? 29.050 -7.650 26.038 1.00 34.22 107 GLN A CA 1
ATOM 806 C C . GLN A 1 107 ? 28.221 -7.910 24.781 1.00 34.22 107 GLN A C 1
ATOM 808 O O . GLN A 1 107 ? 27.240 -7.224 24.521 1.00 34.22 107 GLN A O 1
ATOM 813 N N . GLN A 1 108 ? 28.676 -8.953 24.084 1.00 33.28 108 GLN A N 1
ATOM 814 C CA . GLN A 1 108 ? 27.902 -10.014 23.440 1.00 33.28 108 GLN A CA 1
ATOM 815 C C . GLN A 1 108 ? 26.992 -9.620 22.274 1.00 33.28 108 GLN A C 1
ATOM 817 O O . GLN A 1 108 ? 25.885 -9.119 22.464 1.00 33.28 108 GLN A O 1
ATOM 822 N N . ASP A 1 109 ? 27.465 -9.997 21.080 1.00 32.81 109 ASP A N 1
ATOM 823 C CA . ASP A 1 109 ? 26.644 -10.435 19.953 1.00 32.81 109 ASP A CA 1
ATOM 824 C C . ASP A 1 109 ? 25.525 -11.342 20.482 1.00 32.81 109 ASP A C 1
ATOM 826 O O . ASP A 1 109 ? 25.755 -12.490 20.868 1.00 32.81 109 ASP A O 1
ATOM 830 N N . ARG A 1 110 ? 24.319 -10.786 20.581 1.00 35.91 110 ARG A N 1
ATOM 831 C CA . ARG A 1 110 ? 23.099 -11.581 20.666 1.00 35.91 110 ARG A CA 1
ATOM 832 C C . ARG A 1 110 ? 22.679 -11.860 19.236 1.00 35.91 110 ARG A C 1
ATOM 834 O O . ARG A 1 110 ? 22.623 -10.927 18.437 1.00 35.91 110 ARG A O 1
ATOM 841 N N . ASP A 1 111 ? 22.428 -13.131 18.949 1.00 29.05 111 ASP A N 1
ATOM 842 C CA . ASP A 1 111 ? 21.821 -13.616 17.714 1.00 29.05 111 ASP A CA 1
ATOM 843 C C . ASP A 1 111 ? 20.707 -12.669 17.247 1.00 29.05 111 ASP A C 1
ATOM 845 O O . ASP A 1 111 ? 19.664 -12.535 17.884 1.00 29.05 111 ASP A O 1
ATOM 849 N N . ALA A 1 112 ? 20.957 -11.981 16.134 1.00 36.09 112 ALA A N 1
ATOM 850 C CA . ALA A 1 112 ? 20.043 -11.036 15.502 1.00 36.09 112 ALA A CA 1
ATOM 851 C C . ALA A 1 112 ? 19.056 -11.760 14.572 1.00 36.09 112 ALA A C 1
ATOM 853 O O . ALA A 1 112 ? 18.877 -11.359 13.426 1.00 36.09 112 ALA A O 1
ATOM 854 N N . THR A 1 113 ? 18.474 -12.872 15.022 1.00 36.53 113 THR A N 1
ATOM 855 C CA . THR A 1 113 ? 17.649 -13.740 14.164 1.00 36.53 113 THR A CA 1
ATOM 856 C C . THR A 1 113 ? 16.228 -13.968 14.672 1.00 36.53 113 THR A C 1
ATOM 858 O O . THR A 1 113 ? 15.440 -14.581 13.957 1.00 36.53 113 THR A O 1
ATOM 861 N N . GLU A 1 114 ? 15.846 -13.430 15.837 1.00 34.25 114 GLU A N 1
ATOM 862 C CA . GLU A 1 114 ? 14.489 -13.630 16.386 1.00 34.25 114 GLU A CA 1
ATOM 863 C C . GLU A 1 114 ? 13.680 -12.329 16.588 1.00 34.25 114 GLU A C 1
ATOM 865 O O . GLU A 1 114 ? 12.452 -12.368 16.500 1.00 34.25 114 GLU A O 1
ATOM 870 N N . ASP A 1 115 ? 14.334 -11.165 16.721 1.00 37.03 115 ASP A N 1
ATOM 871 C CA . ASP A 1 115 ? 13.677 -9.870 17.002 1.00 37.03 115 ASP A CA 1
ATOM 872 C C . ASP A 1 115 ? 13.201 -9.098 15.745 1.00 37.03 115 ASP A C 1
ATOM 874 O O . ASP A 1 115 ? 12.554 -8.055 15.854 1.00 37.03 115 ASP A O 1
ATOM 878 N N . GLU A 1 116 ? 13.469 -9.586 14.526 1.00 40.62 116 GLU A N 1
ATOM 879 C CA . GLU A 1 116 ? 13.018 -8.915 13.286 1.00 40.62 116 GLU A CA 1
ATOM 880 C C . GLU A 1 116 ? 11.492 -9.005 13.057 1.00 40.62 116 GLU A C 1
ATOM 882 O O . GLU A 1 116 ? 10.940 -8.331 12.184 1.00 40.62 116 GLU A O 1
ATOM 887 N N . ASN A 1 117 ? 10.787 -9.804 13.864 1.00 41.22 117 ASN A N 1
ATOM 888 C CA . ASN A 1 117 ? 9.375 -10.132 13.665 1.00 41.22 117 ASN A CA 1
ATOM 889 C C . ASN A 1 117 ? 8.380 -9.149 14.312 1.00 41.22 117 ASN A C 1
ATOM 891 O O . ASN A 1 117 ? 7.191 -9.189 13.990 1.00 41.22 117 ASN A O 1
ATOM 895 N N . ASP A 1 118 ? 8.827 -8.228 15.170 1.00 44.62 118 ASP A N 1
ATOM 896 C CA . ASP A 1 118 ? 7.914 -7.390 15.969 1.00 44.62 118 ASP A CA 1
ATOM 897 C C . ASP A 1 118 ? 7.196 -6.286 15.172 1.00 44.62 118 ASP A C 1
ATOM 899 O O . ASP A 1 118 ? 6.177 -5.742 15.613 1.00 44.62 118 ASP A O 1
ATOM 903 N N . PHE A 1 119 ? 7.673 -5.969 13.965 1.00 52.69 119 PHE A N 1
ATOM 904 C CA . PHE A 1 119 ? 7.048 -4.973 13.084 1.00 52.69 119 PHE A CA 1
ATOM 905 C C . PHE A 1 119 ? 6.242 -5.562 11.925 1.00 52.69 119 PHE A C 1
ATOM 907 O O . PHE A 1 119 ? 5.683 -4.808 11.119 1.00 52.69 119 PHE A O 1
ATOM 914 N N . ILE A 1 120 ? 6.128 -6.892 11.870 1.00 63.56 120 ILE A N 1
ATOM 915 C CA . ILE A 1 120 ? 5.219 -7.577 10.956 1.00 63.56 120 ILE A CA 1
ATOM 916 C C . ILE A 1 120 ? 3.798 -7.092 11.248 1.00 63.56 120 ILE A C 1
ATOM 918 O O . ILE A 1 120 ? 3.408 -6.855 12.392 1.00 63.56 120 ILE A O 1
ATOM 922 N N . ILE A 1 121 ? 3.020 -6.884 10.190 1.00 77.88 121 ILE A N 1
ATOM 923 C CA . ILE A 1 121 ? 1.607 -6.534 10.289 1.00 77.88 121 ILE A CA 1
ATOM 924 C C . ILE A 1 121 ? 0.903 -7.620 11.117 1.00 77.88 121 ILE A C 1
ATOM 926 O O . ILE A 1 121 ? 0.667 -8.721 10.633 1.00 77.88 121 ILE A O 1
ATOM 930 N N . GLN A 1 122 ? 0.598 -7.307 12.378 1.00 87.19 122 GLN A N 1
ATOM 931 C CA . GLN A 1 122 ? -0.029 -8.242 13.308 1.00 87.19 122 GLN A CA 1
ATOM 932 C C . GLN A 1 122 ? -1.525 -8.362 13.014 1.00 87.19 122 GLN A C 1
ATOM 934 O O . GLN A 1 122 ? -2.254 -7.358 13.033 1.00 87.19 122 GLN A O 1
ATOM 939 N N . ASP A 1 123 ? -1.965 -9.594 12.760 1.00 91.56 123 ASP A N 1
ATOM 940 C CA . ASP A 1 123 ? -3.361 -9.924 12.498 1.00 91.56 123 ASP A CA 1
ATOM 941 C C . ASP A 1 123 ? -4.255 -9.628 13.710 1.00 91.56 123 ASP A C 1
ATOM 943 O O . ASP A 1 123 ? -3.857 -9.745 14.872 1.00 91.56 123 ASP A O 1
ATOM 947 N N . ILE A 1 124 ? -5.496 -9.233 13.436 1.00 93.31 124 ILE A N 1
ATOM 948 C CA . ILE A 1 124 ? -6.476 -8.904 14.471 1.00 93.31 124 ILE A CA 1
ATOM 949 C C . ILE A 1 124 ? -6.938 -10.118 15.293 1.00 93.31 124 ILE A C 1
ATOM 951 O O . ILE A 1 124 ? -7.441 -9.943 16.405 1.00 93.31 124 ILE A O 1
ATOM 955 N N . GLY A 1 125 ? -6.734 -11.341 14.798 1.00 91.44 125 GLY A N 1
ATOM 956 C CA . GLY A 1 125 ? -7.033 -12.591 15.493 1.00 91.44 125 GLY A CA 1
ATOM 957 C C . GLY A 1 125 ? -6.313 -12.739 16.836 1.00 91.44 125 GLY A C 1
ATOM 958 O O . GLY A 1 125 ? -6.879 -13.318 17.763 1.00 91.44 125 GLY A O 1
ATOM 959 N N . LEU A 1 126 ? -5.145 -12.109 17.011 1.00 91.06 126 LEU A N 1
ATOM 960 C CA . LEU A 1 126 ? -4.393 -12.089 18.279 1.00 91.06 126 LEU A CA 1
ATOM 961 C C . LEU A 1 126 ? -5.181 -11.469 19.451 1.00 91.06 126 LEU A C 1
ATOM 963 O O . LEU A 1 126 ? -4.879 -11.700 20.625 1.00 91.06 126 LEU A O 1
ATOM 967 N N . LEU A 1 127 ? -6.245 -10.708 19.168 1.00 92.38 127 LEU A N 1
ATOM 968 C CA . LEU A 1 127 ? -7.153 -10.209 20.203 1.00 92.38 127 LEU A CA 1
ATOM 969 C C . LEU A 1 127 ? -7.906 -11.322 20.936 1.00 92.38 127 LEU A C 1
ATOM 971 O O . LEU A 1 127 ? -8.349 -11.109 22.068 1.00 92.38 127 LEU A O 1
ATOM 975 N N . GLN A 1 128 ? -8.052 -12.499 20.327 1.00 93.75 128 GLN A N 1
ATOM 976 C CA . GLN A 1 128 ? -8.721 -13.634 20.953 1.00 93.75 128 GLN A CA 1
ATOM 977 C C . GLN A 1 128 ? -7.963 -14.117 22.197 1.00 93.75 128 GLN A C 1
ATOM 979 O O . GLN A 1 128 ? -8.582 -14.384 23.228 1.00 93.75 128 GLN A O 1
ATOM 984 N N . GLU A 1 129 ? -6.630 -14.136 22.141 1.00 90.50 129 GLU A N 1
ATOM 985 C CA . GLU A 1 129 ? -5.751 -14.476 23.272 1.00 90.50 129 GLU A CA 1
ATOM 986 C C . GLU A 1 129 ? -5.878 -13.468 24.423 1.00 90.50 129 GLU A C 1
ATOM 988 O O . GLU A 1 129 ? -5.701 -13.802 25.593 1.00 90.50 129 GLU A O 1
ATOM 993 N N . HIS A 1 130 ? -6.287 -12.241 24.099 1.00 89.25 130 HIS A N 1
ATOM 994 C CA . HIS A 1 130 ? -6.524 -11.155 25.046 1.00 89.25 130 HIS A CA 1
ATOM 995 C C . HIS A 1 130 ? -7.987 -11.081 25.527 1.00 89.25 130 HIS A C 1
ATOM 997 O O . HIS A 1 130 ? -8.406 -10.079 26.112 1.00 89.25 130 HIS A O 1
ATOM 1003 N N . GLY A 1 131 ? -8.779 -12.135 25.296 1.00 90.69 131 GLY A N 1
ATOM 1004 C CA . GLY A 1 131 ? -10.142 -12.267 25.813 1.00 90.69 131 GLY A CA 1
ATOM 1005 C C . GLY A 1 131 ? -11.212 -11.513 25.018 1.00 90.69 131 GLY A C 1
ATOM 1006 O O . GLY A 1 131 ? -12.317 -11.304 25.528 1.00 90.69 131 GLY A O 1
ATOM 1007 N N . ILE A 1 132 ? -10.919 -11.096 23.781 1.00 96.00 132 ILE A N 1
ATOM 1008 C CA . ILE A 1 132 ? -11.919 -10.512 22.880 1.00 96.00 132 ILE A CA 1
ATOM 1009 C C . ILE A 1 132 ? -12.683 -11.627 22.160 1.00 96.00 132 ILE A C 1
ATOM 1011 O O . ILE A 1 132 ? -12.114 -12.597 21.668 1.00 96.00 132 ILE A O 1
ATOM 1015 N N . ASN A 1 133 ? -14.006 -11.489 22.094 1.00 95.62 133 ASN A N 1
ATOM 1016 C CA . ASN A 1 133 ? -14.868 -12.479 21.458 1.00 95.62 133 ASN A CA 1
ATOM 1017 C C . ASN A 1 133 ? -14.692 -12.470 19.926 1.00 95.62 133 ASN A C 1
ATOM 1019 O O . ASN A 1 133 ? -14.728 -11.405 19.309 1.00 95.62 133 ASN A O 1
ATOM 1023 N N . VAL A 1 134 ? -14.616 -13.655 19.311 1.00 95.38 134 VAL A N 1
ATOM 1024 C CA . VAL A 1 134 ? -14.504 -13.850 17.850 1.00 95.38 134 VAL A CA 1
ATOM 1025 C C . VAL A 1 134 ? -15.593 -13.099 17.073 1.00 95.38 134 VAL A C 1
ATOM 1027 O O . VAL A 1 134 ? -15.327 -12.512 16.031 1.00 95.38 134 VAL A O 1
ATOM 1030 N N . SER A 1 135 ? -16.818 -13.028 17.600 1.00 95.94 135 SER A N 1
ATOM 1031 C CA . SER A 1 135 ? -17.908 -12.277 16.960 1.00 95.94 135 SER A CA 1
ATOM 1032 C C . SER A 1 135 ? -17.653 -10.769 16.876 1.00 95.94 135 SER A C 1
ATOM 1034 O O . SER A 1 135 ? -18.152 -10.122 15.959 1.00 95.94 135 SER A O 1
ATOM 1036 N N . ASP A 1 136 ? -16.894 -10.195 17.813 1.00 96.12 136 ASP A N 1
ATOM 1037 C CA . ASP A 1 136 ? -16.510 -8.785 17.774 1.00 96.12 136 ASP A CA 1
ATOM 1038 C C . ASP A 1 136 ? -15.284 -8.575 16.867 1.00 96.12 136 ASP A C 1
ATOM 1040 O O . ASP A 1 136 ? -15.231 -7.568 16.163 1.00 96.12 136 ASP A O 1
ATOM 1044 N N . ILE A 1 137 ? -14.373 -9.554 16.786 1.00 95.94 137 ILE A N 1
ATOM 1045 C CA . ILE A 1 137 ? -13.262 -9.573 15.816 1.00 95.94 137 ILE A CA 1
ATOM 1046 C C . ILE A 1 137 ? -13.802 -9.590 14.377 1.00 95.94 137 ILE A C 1
ATOM 1048 O O . ILE A 1 137 ? -13.427 -8.741 13.571 1.00 95.94 137 ILE A O 1
ATOM 1052 N N . ASN A 1 138 ? -14.772 -10.458 14.077 1.00 95.94 138 ASN A N 1
ATOM 1053 C CA . ASN A 1 138 ? -15.389 -10.543 12.749 1.00 95.94 138 ASN A CA 1
ATOM 1054 C C . ASN A 1 138 ? -16.086 -9.234 12.334 1.00 95.94 138 ASN A C 1
ATOM 1056 O O . ASN A 1 138 ? -16.110 -8.888 11.155 1.00 95.94 138 ASN A O 1
ATOM 1060 N N . LYS A 1 139 ? -16.643 -8.472 13.288 1.00 96.00 139 LYS A N 1
ATOM 1061 C CA . LYS A 1 139 ? -17.220 -7.143 13.003 1.00 96.00 139 LYS A CA 1
ATOM 1062 C C . LYS A 1 139 ? -16.150 -6.115 12.651 1.00 96.00 139 LYS A C 1
ATOM 1064 O O . LYS A 1 139 ? -16.407 -5.253 11.818 1.00 96.00 139 LYS A O 1
ATOM 1069 N N . LEU A 1 140 ? -14.979 -6.185 13.289 1.00 94.94 140 LEU A N 1
ATOM 1070 C CA . LEU A 1 140 ? -13.844 -5.317 12.967 1.00 94.94 140 LEU A CA 1
ATOM 1071 C C . LEU A 1 140 ? -13.310 -5.635 11.566 1.00 94.94 140 LEU A C 1
ATOM 1073 O O . LEU A 1 140 ? -13.170 -4.715 10.761 1.00 94.94 140 LEU A O 1
ATOM 1077 N N . GLN A 1 141 ? -13.135 -6.920 11.242 1.00 92.94 141 GLN A N 1
ATOM 1078 C CA . GLN A 1 141 ? -12.753 -7.371 9.898 1.00 92.94 141 GLN A CA 1
ATOM 1079 C C . GLN A 1 141 ? -13.784 -6.946 8.844 1.00 92.94 141 GLN A C 1
ATOM 1081 O O . GLN A 1 141 ? -13.421 -6.372 7.822 1.00 92.94 141 GLN A O 1
ATOM 1086 N N . GLY A 1 142 ? -15.081 -7.119 9.125 1.00 90.81 142 GLY A N 1
ATOM 1087 C CA . GLY A 1 142 ? -16.165 -6.661 8.246 1.00 90.81 142 GLY A CA 1
ATOM 1088 C C . GLY A 1 142 ? -16.235 -5.139 8.061 1.00 90.81 142 GLY A C 1
ATOM 1089 O O . GLY A 1 142 ? -16.864 -4.670 7.118 1.00 90.81 142 GLY A O 1
ATOM 1090 N N . ALA A 1 143 ? -15.583 -4.363 8.933 1.00 91.56 143 ALA A N 1
ATOM 1091 C CA . ALA A 1 143 ? -15.418 -2.916 8.805 1.00 91.56 143 ALA A CA 1
ATOM 1092 C C . ALA A 1 143 ? -14.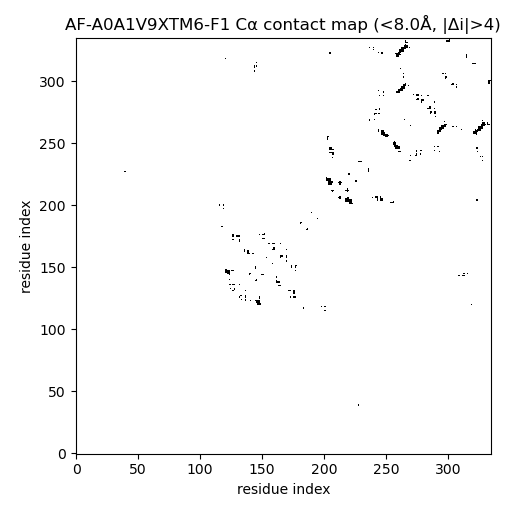075 -2.512 8.157 1.00 91.56 143 ALA A C 1
ATOM 1094 O O . ALA A 1 143 ? -13.703 -1.337 8.216 1.00 91.56 143 ALA A O 1
ATOM 1095 N N . GLY A 1 144 ? -13.329 -3.470 7.593 1.00 90.31 144 GLY A N 1
ATOM 1096 C CA . GLY A 1 144 ? -12.027 -3.255 6.951 1.00 90.31 144 GLY A CA 1
ATOM 1097 C C . GLY A 1 144 ? -10.853 -3.114 7.925 1.00 90.31 144 GLY A C 1
ATOM 1098 O O . GLY A 1 144 ? -9.767 -2.696 7.532 1.00 90.31 144 GLY A O 1
ATOM 1099 N N . ILE A 1 145 ? -11.045 -3.420 9.213 1.00 93.44 145 ILE A N 1
ATOM 1100 C CA . ILE A 1 145 ? -9.990 -3.346 10.229 1.00 93.44 145 ILE A CA 1
ATOM 1101 C C . ILE A 1 145 ? -9.486 -4.759 10.515 1.00 93.44 145 ILE A C 1
ATOM 1103 O O . ILE A 1 145 ? -10.057 -5.474 11.335 1.00 93.44 145 ILE A O 1
ATOM 1107 N N . CYS A 1 146 ? -8.393 -5.137 9.855 1.00 93.38 146 CYS A N 1
ATOM 1108 C CA . CYS A 1 146 ? -7.852 -6.498 9.921 1.00 93.38 146 CYS A CA 1
ATOM 1109 C C . CYS A 1 146 ? -6.561 -6.630 10.744 1.00 93.38 146 CYS A C 1
ATOM 1111 O O . CYS A 1 146 ? -6.001 -7.712 10.842 1.00 93.38 146 CYS A O 1
ATOM 1113 N N . THR A 1 147 ? -6.064 -5.547 11.351 1.00 94.31 147 THR A N 1
ATOM 1114 C CA . THR A 1 147 ? -4.765 -5.551 12.049 1.00 94.31 147 THR A CA 1
ATOM 1115 C C . THR A 1 147 ? -4.845 -4.872 13.411 1.00 94.31 147 THR A C 1
ATOM 1117 O O . THR A 1 147 ? -5.638 -3.942 13.609 1.00 94.31 147 THR A O 1
ATOM 1120 N N . LEU A 1 148 ? -3.982 -5.272 14.352 1.00 93.25 148 LEU A N 1
ATOM 1121 C CA . LEU A 1 148 ? -3.906 -4.633 15.676 1.00 93.25 148 LEU A CA 1
ATOM 1122 C C . LEU A 1 148 ? -3.580 -3.138 15.569 1.00 93.25 148 LEU A C 1
ATOM 1124 O O . LEU A 1 148 ? -4.192 -2.302 16.242 1.00 93.25 148 LEU A O 1
ATOM 1128 N N . ARG A 1 149 ? -2.657 -2.779 14.669 1.00 90.94 149 ARG A N 1
ATOM 1129 C CA . ARG A 1 149 ? -2.296 -1.380 14.403 1.00 90.94 149 ARG A CA 1
ATOM 1130 C C . ARG A 1 149 ? -3.453 -0.606 13.764 1.00 90.94 149 ARG A C 1
ATOM 1132 O O . ARG A 1 149 ? -3.672 0.548 14.124 1.00 90.94 149 ARG A O 1
ATOM 1139 N N . GLY A 1 150 ? -4.258 -1.244 12.913 1.00 93.00 150 GLY A N 1
ATOM 1140 C CA . GLY A 1 150 ? -5.496 -0.666 12.387 1.00 93.00 150 GLY A CA 1
ATOM 1141 C C . GLY A 1 150 ? -6.481 -0.297 13.500 1.00 93.00 150 GLY A C 1
ATOM 1142 O O . GLY A 1 150 ? -7.009 0.818 13.524 1.00 93.00 150 GLY A O 1
ATOM 1143 N N . VAL A 1 151 ? -6.657 -1.178 14.491 1.00 94.81 151 VAL A N 1
ATOM 1144 C CA . VAL A 1 151 ? -7.466 -0.876 15.681 1.00 94.81 151 VAL A CA 1
ATOM 1145 C C . VAL A 1 151 ? -6.842 0.257 16.492 1.00 94.81 151 VAL A C 1
ATOM 1147 O O . VAL A 1 151 ? -7.567 1.152 16.924 1.00 94.81 151 VAL A O 1
ATOM 1150 N N . GLN A 1 152 ? -5.519 0.271 16.694 1.00 92.31 152 GLN A N 1
ATOM 1151 C CA . GLN A 1 152 ? -4.806 1.336 17.413 1.00 92.31 152 GLN A CA 1
ATOM 1152 C C . GLN A 1 152 ? -5.024 2.713 16.764 1.00 92.31 152 GLN A C 1
ATOM 1154 O O . GLN A 1 152 ? -5.362 3.666 17.471 1.00 92.31 152 GLN A O 1
ATOM 1159 N N . MET A 1 153 ? -4.906 2.795 15.436 1.00 91.00 153 MET A N 1
ATOM 1160 C CA . MET A 1 153 ? -5.059 4.021 14.642 1.00 91.00 153 MET A CA 1
ATOM 1161 C C . MET A 1 153 ? -6.513 4.502 14.532 1.00 91.00 153 MET A C 1
ATOM 1163 O O . MET A 1 153 ? -6.757 5.704 14.428 1.00 91.00 153 MET A O 1
ATOM 1167 N N . ALA A 1 154 ? -7.494 3.597 14.588 1.00 94.75 154 ALA A N 1
ATOM 1168 C CA . ALA A 1 154 ? -8.906 3.965 14.528 1.00 94.75 154 ALA A CA 1
ATOM 1169 C C . ALA A 1 154 ? -9.340 4.794 15.751 1.00 94.75 154 ALA A C 1
ATOM 1171 O O . ALA A 1 154 ? -8.998 4.494 16.896 1.00 94.75 154 ALA A O 1
ATOM 1172 N N . THR A 1 155 ? -10.151 5.832 15.546 1.00 95.38 155 THR A N 1
ATOM 1173 C CA . THR A 1 155 ? -10.716 6.602 16.665 1.00 95.38 155 THR A CA 1
ATOM 1174 C C . THR A 1 155 ? -11.796 5.796 17.390 1.00 95.38 155 THR A C 1
ATOM 1176 O O . THR A 1 155 ? -12.477 4.971 16.779 1.00 95.38 155 THR A O 1
ATOM 1179 N N . ARG A 1 156 ? -12.017 6.061 18.690 1.00 95.69 156 ARG A N 1
ATOM 1180 C CA . ARG A 1 156 ? -13.115 5.421 19.446 1.00 95.69 156 ARG A CA 1
ATOM 1181 C C . ARG A 1 156 ? -14.464 5.628 18.750 1.00 95.69 156 ARG A C 1
ATOM 1183 O O . ARG A 1 156 ? -15.209 4.674 18.582 1.00 95.69 156 ARG A O 1
ATOM 1190 N N . LYS A 1 157 ? -14.720 6.843 18.248 1.00 95.94 157 LYS A N 1
ATOM 1191 C CA . LYS A 1 157 ? -15.929 7.184 17.480 1.00 95.94 157 LYS A CA 1
ATOM 1192 C C . LYS A 1 157 ? -16.105 6.301 16.237 1.00 95.94 157 LYS A C 1
ATOM 1194 O O . LYS A 1 157 ? -17.205 5.812 16.011 1.00 95.94 157 LYS A O 1
ATOM 1199 N N . LYS A 1 158 ? -15.037 6.055 15.460 1.00 95.25 158 LYS A N 1
ATOM 1200 C CA . LYS A 1 158 ? -15.098 5.155 14.291 1.00 95.25 158 LYS A CA 1
ATOM 1201 C C . LYS A 1 158 ? -15.483 3.732 14.708 1.00 95.25 158 LYS A C 1
ATOM 1203 O O . LYS A 1 158 ? -16.322 3.129 14.054 1.00 95.25 158 LYS A O 1
ATOM 1208 N N . LEU A 1 159 ? -14.912 3.227 15.802 1.00 96.19 159 LEU A N 1
ATOM 1209 C CA . LEU A 1 159 ? -15.182 1.871 16.293 1.00 96.19 159 LEU A CA 1
ATOM 1210 C C . LEU A 1 159 ? -16.597 1.713 16.868 1.00 96.19 159 LEU A C 1
ATOM 1212 O O . LEU A 1 159 ? -17.242 0.704 16.616 1.00 96.19 159 LEU A O 1
ATOM 1216 N N . ILE A 1 160 ? -17.102 2.712 17.597 1.00 96.75 160 ILE A N 1
ATOM 1217 C CA . ILE A 1 160 ? -18.469 2.709 18.154 1.00 96.75 160 ILE A CA 1
ATOM 1218 C C . ILE A 1 160 ? -19.524 2.716 17.037 1.00 96.75 160 ILE A C 1
ATOM 1220 O O . ILE A 1 160 ? -20.585 2.116 17.179 1.00 96.75 160 ILE A O 1
ATOM 1224 N N . ASN A 1 161 ? -19.225 3.350 15.901 1.00 96.06 161 ASN A N 1
ATOM 1225 C CA . ASN A 1 161 ? -20.127 3.370 14.748 1.00 96.06 161 ASN A CA 1
ATOM 1226 C C . ASN A 1 161 ? -20.251 2.005 14.040 1.00 96.06 161 ASN A C 1
ATOM 1228 O O . ASN A 1 161 ? -21.121 1.844 13.182 1.00 96.06 161 ASN A O 1
ATOM 1232 N N . ILE A 1 162 ? -19.418 1.015 14.381 1.00 95.50 162 ILE A N 1
ATOM 1233 C CA . ILE A 1 162 ? -19.542 -0.348 13.858 1.00 95.50 162 ILE A CA 1
ATOM 1234 C C . ILE A 1 162 ? -20.724 -1.030 14.551 1.00 95.50 162 ILE A C 1
ATOM 1236 O O . ILE A 1 162 ? -20.758 -1.197 15.773 1.00 95.50 162 ILE A O 1
ATOM 1240 N N . LYS A 1 163 ? -21.707 -1.463 13.753 1.00 94.69 163 LYS A N 1
ATOM 1241 C CA . LYS A 1 163 ? -22.933 -2.097 14.254 1.00 94.69 163 LYS A CA 1
ATOM 1242 C C . LYS A 1 163 ? -22.607 -3.280 15.175 1.00 94.69 163 LYS A C 1
ATOM 1244 O O . LYS A 1 163 ? -21.951 -4.240 14.780 1.00 94.69 163 LYS A O 1
ATOM 1249 N N . GLY A 1 164 ? -23.122 -3.230 16.403 1.00 92.69 164 GLY A N 1
ATOM 1250 C CA . GLY A 1 164 ? -22.978 -4.303 17.390 1.00 92.69 164 GLY A CA 1
ATOM 1251 C C . GLY A 1 164 ? -21.737 -4.215 18.287 1.00 92.69 164 GLY A C 1
ATOM 1252 O O . GLY A 1 164 ? -21.504 -5.165 19.047 1.00 92.69 164 GLY A O 1
ATOM 1253 N N . LEU A 1 165 ? -20.972 -3.119 18.226 1.00 95.81 165 LEU A N 1
ATOM 1254 C CA . LEU A 1 165 ? -19.961 -2.757 19.223 1.00 95.81 165 LEU A CA 1
ATOM 1255 C C . LEU A 1 165 ? -20.508 -1.660 20.149 1.00 95.81 165 LEU A C 1
ATOM 1257 O O . LEU A 1 165 ? -20.934 -0.605 19.695 1.00 95.81 165 LEU A O 1
ATOM 1261 N N . SER A 1 166 ? -20.513 -1.916 21.459 1.00 95.94 166 SER A N 1
ATOM 1262 C CA . SER A 1 166 ? -20.837 -0.909 22.478 1.00 95.94 166 SER A CA 1
ATOM 1263 C C . SER A 1 166 ? -19.574 -0.188 22.949 1.00 95.94 166 SER A C 1
ATOM 1265 O O . SER A 1 166 ? -18.470 -0.707 22.782 1.00 95.94 166 SER A O 1
ATOM 1267 N N . GLU A 1 167 ? -19.719 0.966 23.604 1.00 96.00 167 GLU A N 1
ATOM 1268 C CA . GLU A 1 167 ? -18.584 1.714 24.172 1.00 96.00 167 GLU A CA 1
ATOM 1269 C C . GLU A 1 167 ? -17.711 0.836 25.080 1.00 96.00 167 GLU A C 1
ATOM 1271 O O . GLU A 1 167 ? -16.508 0.723 24.863 1.00 96.00 167 GLU A O 1
ATOM 1276 N N . ALA A 1 168 ? -18.334 0.085 25.994 1.00 96.25 168 ALA A N 1
ATOM 1277 C CA . ALA A 1 168 ? -17.626 -0.834 26.885 1.00 96.25 168 ALA A CA 1
ATOM 1278 C C . ALA A 1 168 ? -16.852 -1.939 26.139 1.00 96.25 168 ALA A C 1
ATOM 1280 O O . ALA A 1 168 ? -15.815 -2.399 26.614 1.00 96.25 168 ALA A O 1
ATOM 1281 N N . LYS A 1 169 ? -17.338 -2.392 24.973 1.00 96.25 169 LYS A N 1
ATOM 1282 C CA . LYS A 1 169 ? -16.601 -3.350 24.132 1.00 96.25 169 LYS A CA 1
ATOM 1283 C C . LYS A 1 169 ? -15.409 -2.686 23.457 1.00 96.25 169 LYS A C 1
ATOM 1285 O O . LYS A 1 169 ? -14.323 -3.258 23.455 1.00 96.25 169 LYS A O 1
ATOM 1290 N N . VAL A 1 170 ? -15.601 -1.485 22.912 1.00 97.06 170 VAL A N 1
ATOM 1291 C CA . VAL A 1 170 ? -14.531 -0.705 22.277 1.00 97.06 170 VAL A CA 1
ATOM 1292 C C . VAL A 1 170 ? -13.416 -0.397 23.274 1.00 97.06 170 VAL A C 1
ATOM 1294 O O . VAL A 1 170 ? -12.244 -0.515 22.921 1.00 97.06 170 VAL A O 1
ATOM 1297 N N . ASP A 1 171 ? -13.757 -0.081 24.523 1.00 96.44 171 ASP A N 1
ATOM 1298 C CA . ASP A 1 171 ? -12.777 0.147 25.584 1.00 96.44 171 ASP A CA 1
ATOM 1299 C C . ASP A 1 171 ? -11.953 -1.108 25.880 1.00 96.44 171 ASP A C 1
ATOM 1301 O O . ASP A 1 171 ? -10.725 -1.035 25.869 1.00 96.44 171 ASP A O 1
ATOM 1305 N N . LYS A 1 172 ? -12.606 -2.269 26.030 1.00 96.38 172 LYS A N 1
ATOM 1306 C CA . LYS A 1 172 ? -11.917 -3.558 26.212 1.00 96.38 172 LYS A CA 1
ATOM 1307 C C . LYS A 1 172 ? -10.985 -3.886 25.046 1.00 96.38 172 LYS A C 1
ATOM 1309 O O . LYS A 1 172 ? -9.850 -4.294 25.269 1.00 96.38 172 LYS A O 1
ATOM 1314 N N . ILE A 1 173 ? -11.438 -3.674 23.809 1.00 96.62 173 ILE A N 1
ATOM 1315 C CA . ILE A 1 173 ? -10.635 -3.902 22.598 1.00 96.62 173 ILE A CA 1
ATOM 1316 C C . ILE A 1 173 ? -9.407 -2.981 22.583 1.00 96.62 173 ILE A C 1
ATOM 1318 O O . ILE A 1 173 ? -8.287 -3.441 22.374 1.00 96.62 173 ILE A O 1
ATOM 1322 N N . LYS A 1 174 ? -9.589 -1.679 22.836 1.00 95.44 174 LYS A N 1
ATOM 1323 C CA . LYS A 1 174 ? -8.481 -0.713 22.889 1.00 95.44 174 LYS A CA 1
ATOM 1324 C C . LYS A 1 174 ? -7.483 -1.038 24.000 1.00 95.44 174 LYS A C 1
ATOM 1326 O O . LYS A 1 174 ? -6.279 -0.879 23.793 1.00 95.44 174 LYS A O 1
ATOM 1331 N N . GLU A 1 175 ? -7.965 -1.486 25.155 1.00 94.69 175 GLU A N 1
ATOM 1332 C CA . GLU A 1 175 ? -7.123 -1.897 26.278 1.00 94.69 175 GLU A CA 1
ATOM 1333 C C . GLU A 1 175 ? -6.309 -3.152 25.938 1.00 94.69 175 GLU A C 1
ATOM 1335 O O . GLU A 1 175 ? -5.105 -3.171 26.184 1.00 94.69 175 GLU A O 1
ATOM 1340 N N . ALA A 1 176 ? -6.929 -4.155 25.310 1.00 94.19 176 ALA A N 1
ATOM 1341 C CA . ALA A 1 176 ? -6.250 -5.361 24.836 1.00 94.19 176 ALA A CA 1
ATOM 1342 C C . ALA A 1 176 ? -5.120 -5.029 23.847 1.00 94.19 176 ALA A C 1
ATOM 1344 O O . ALA A 1 176 ? -3.979 -5.434 24.060 1.00 94.19 176 ALA A O 1
ATOM 1345 N N . VAL A 1 177 ? -5.403 -4.201 22.832 1.00 93.56 177 VAL A N 1
ATOM 1346 C CA . VAL A 1 177 ? -4.390 -3.727 21.870 1.00 93.56 177 VAL A CA 1
ATOM 1347 C C . VAL A 1 177 ? -3.248 -2.992 22.577 1.00 93.56 177 VAL A C 1
ATOM 1349 O O . VAL A 1 177 ? -2.079 -3.232 22.291 1.00 93.56 177 VAL A O 1
ATOM 1352 N N . THR A 1 178 ? -3.570 -2.110 23.527 1.00 91.06 178 THR A N 1
ATOM 1353 C CA . THR A 1 178 ? -2.553 -1.353 24.277 1.00 91.06 178 THR A CA 1
ATOM 1354 C C . THR A 1 178 ? -1.671 -2.276 25.120 1.00 91.06 178 THR A C 1
ATOM 1356 O O . THR A 1 178 ? -0.461 -2.080 25.161 1.00 91.06 178 THR A O 1
ATOM 1359 N N . LYS A 1 179 ? -2.242 -3.306 25.761 1.00 90.44 179 LYS A N 1
ATOM 1360 C CA . LYS A 1 179 ? -1.472 -4.304 26.522 1.00 90.44 179 LYS A CA 1
ATOM 1361 C C . LYS A 1 179 ? -0.522 -5.094 25.623 1.00 90.44 179 LYS A C 1
ATOM 1363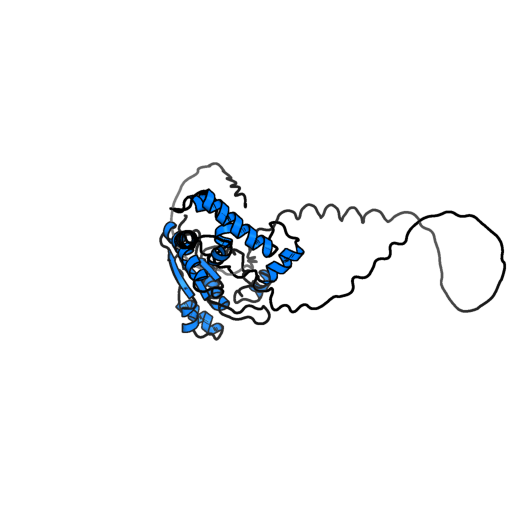 O O . LYS A 1 179 ? 0.634 -5.256 26.001 1.00 90.44 179 LYS A O 1
ATOM 1368 N N . SER A 1 180 ? -0.983 -5.500 24.438 1.00 88.81 180 SER A N 1
ATOM 1369 C CA . SER A 1 180 ? -0.159 -6.195 23.441 1.00 88.81 180 SER A CA 1
ATOM 1370 C C . SER A 1 180 ? 1.059 -5.358 23.033 1.00 88.81 180 SER A C 1
ATOM 1372 O O . SER A 1 180 ? 2.186 -5.837 23.086 1.00 88.81 180 SER A O 1
ATOM 1374 N N . PHE A 1 181 ? 0.858 -4.075 22.711 1.00 86.69 181 PHE A N 1
ATOM 1375 C CA . PHE A 1 181 ? 1.963 -3.177 22.355 1.00 86.69 181 PHE A CA 1
ATOM 1376 C C . PHE A 1 181 ? 2.902 -2.883 23.532 1.00 86.69 181 PHE A C 1
ATOM 1378 O O . PHE A 1 181 ? 4.117 -2.855 23.353 1.00 86.69 181 PHE A O 1
ATOM 1385 N N . ASN A 1 182 ? 2.371 -2.720 24.747 1.00 86.19 182 ASN A N 1
ATOM 1386 C CA . ASN A 1 182 ? 3.197 -2.512 25.937 1.00 86.19 182 ASN A CA 1
ATOM 1387 C C . ASN A 1 182 ? 4.095 -3.722 26.236 1.00 86.19 182 ASN A C 1
ATOM 1389 O O . ASN A 1 182 ? 5.232 -3.535 26.664 1.00 86.19 182 ASN A O 1
ATOM 1393 N N . ALA A 1 183 ? 3.598 -4.944 26.014 1.00 83.19 183 ALA A N 1
ATOM 1394 C CA . ALA A 1 183 ? 4.384 -6.167 26.165 1.00 83.19 183 ALA A CA 1
ATOM 1395 C C . ALA A 1 183 ? 5.550 -6.233 25.159 1.00 83.19 183 ALA A C 1
ATOM 1397 O O . ALA A 1 183 ? 6.619 -6.718 25.510 1.00 83.19 183 ALA A O 1
ATOM 1398 N N . GLN A 1 184 ? 5.371 -5.655 23.967 1.00 76.44 184 GLN A N 1
ATOM 1399 C CA . GLN A 1 184 ? 6.396 -5.493 22.922 1.00 76.44 184 GLN A CA 1
ATOM 1400 C C . GLN A 1 184 ? 7.289 -4.250 23.139 1.00 76.44 184 GLN A C 1
ATOM 1402 O O . GLN A 1 184 ? 7.975 -3.789 22.234 1.00 76.44 184 GLN A O 1
ATOM 1407 N N . GLY A 1 185 ? 7.252 -3.627 24.323 1.00 74.44 185 GLY A N 1
ATOM 1408 C CA . GLY A 1 185 ? 8.068 -2.447 24.629 1.00 74.44 185 GLY A CA 1
ATOM 1409 C C . GLY A 1 185 ? 7.589 -1.139 23.983 1.00 74.44 185 GLY A C 1
ATOM 1410 O O . GLY A 1 185 ? 8.232 -0.101 24.150 1.00 74.44 185 GLY A O 1
ATOM 1411 N N . TRP A 1 186 ? 6.436 -1.136 23.306 1.00 78.06 186 TRP A N 1
ATOM 1412 C CA . TRP A 1 186 ? 5.812 0.067 22.755 1.00 78.06 186 TRP A CA 1
ATOM 1413 C C . TRP A 1 186 ? 4.831 0.678 23.765 1.00 78.06 186 TRP A C 1
ATOM 1415 O O . TRP A 1 186 ? 3.625 0.452 23.718 1.00 78.06 186 TRP A O 1
ATOM 1425 N N . ASN A 1 187 ? 5.345 1.500 24.681 1.00 77.38 187 ASN A N 1
ATOM 1426 C CA . ASN A 1 187 ? 4.573 2.167 25.743 1.00 77.38 187 ASN A CA 1
ATOM 1427 C C . ASN A 1 187 ? 4.255 3.652 25.450 1.00 77.38 187 ASN A C 1
ATOM 1429 O O . ASN A 1 187 ? 3.979 4.440 26.356 1.00 77.38 187 ASN A O 1
ATOM 1433 N N . GLY A 1 188 ? 4.291 4.047 24.175 1.00 80.31 188 GLY A N 1
ATOM 1434 C CA . GLY A 1 188 ? 3.962 5.394 23.699 1.00 80.31 188 GLY A CA 1
ATOM 1435 C C . GLY A 1 188 ? 5.159 6.342 23.583 1.00 80.31 188 GLY A C 1
ATOM 1436 O O . GLY A 1 188 ? 5.221 7.088 22.608 1.00 80.31 188 GLY A O 1
ATOM 1437 N N . PHE A 1 189 ? 6.128 6.282 24.502 1.00 86.94 189 PHE A N 1
ATOM 1438 C CA . PHE A 1 189 ? 7.369 7.061 24.421 1.00 86.94 189 PHE A CA 1
ATOM 1439 C C . PHE A 1 189 ? 8.581 6.144 24.318 1.00 86.94 189 PHE A C 1
ATOM 1441 O O . PHE A 1 189 ? 8.767 5.256 25.138 1.00 86.94 189 PHE A O 1
ATOM 1448 N N . MET A 1 190 ? 9.463 6.413 23.362 1.00 86.12 190 MET A N 1
ATOM 1449 C CA . MET A 1 190 ? 10.712 5.672 23.212 1.00 86.12 190 MET A CA 1
ATOM 1450 C C . MET A 1 190 ? 11.887 6.609 22.971 1.00 86.12 190 MET A C 1
ATOM 1452 O O . MET A 1 190 ? 11.726 7.743 22.518 1.00 86.12 190 MET A O 1
ATOM 1456 N N . THR A 1 191 ? 13.091 6.132 23.280 1.00 89.88 191 THR A N 1
ATOM 1457 C CA . THR A 1 191 ? 14.315 6.885 22.999 1.00 89.88 191 THR A CA 1
ATOM 1458 C C . THR A 1 191 ? 14.589 6.917 21.496 1.00 89.88 191 THR A C 1
ATOM 1460 O O . THR A 1 191 ? 14.269 5.967 20.783 1.00 89.88 191 THR A O 1
ATOM 1463 N N . ALA A 1 192 ? 15.255 7.973 21.017 1.00 93.12 192 ALA A N 1
ATOM 1464 C CA . ALA A 1 192 ? 15.645 8.084 19.609 1.00 93.12 192 ALA A CA 1
ATOM 1465 C C . ALA A 1 192 ? 16.505 6.898 19.136 1.00 93.12 192 ALA A C 1
ATOM 1467 O O . ALA A 1 192 ? 16.367 6.464 18.000 1.00 93.12 192 ALA A O 1
ATOM 1468 N N . ARG A 1 193 ? 17.340 6.331 20.023 1.00 91.56 193 ARG A N 1
ATOM 1469 C CA . ARG A 1 193 ? 18.102 5.104 19.743 1.00 91.56 193 ARG A CA 1
ATOM 1470 C C . ARG A 1 193 ? 17.174 3.928 19.458 1.00 91.56 193 ARG A C 1
ATOM 1472 O O . ARG A 1 193 ? 17.323 3.291 18.428 1.00 91.56 193 ARG A O 1
ATOM 1479 N N . SER A 1 194 ? 16.209 3.679 20.346 1.00 87.56 194 SER A N 1
ATOM 1480 C CA . SER A 1 194 ? 15.257 2.577 20.163 1.00 87.56 194 SER A CA 1
ATOM 1481 C C . SER A 1 194 ? 14.472 2.779 18.874 1.00 87.56 194 SER A C 1
ATOM 1483 O O . SER A 1 194 ? 14.363 1.859 18.079 1.00 87.56 194 SER A O 1
ATOM 1485 N N . TYR A 1 195 ? 13.989 3.996 18.608 1.00 88.38 195 TYR A N 1
ATOM 1486 C CA . TYR A 1 195 ? 13.308 4.305 17.348 1.00 88.38 195 TYR A CA 1
ATOM 1487 C C . TYR A 1 195 ? 14.203 4.092 16.115 1.00 88.38 195 TYR A C 1
ATOM 1489 O O . TYR A 1 195 ? 13.727 3.613 15.091 1.00 88.38 195 TYR A O 1
ATOM 1497 N N . GLY A 1 196 ? 15.499 4.399 16.219 1.00 90.06 196 GLY A N 1
ATOM 1498 C CA . GLY A 1 196 ? 16.490 4.110 15.182 1.00 90.06 196 GLY A CA 1
ATOM 1499 C C . GLY A 1 196 ? 16.590 2.619 14.860 1.00 90.06 196 GLY A C 1
ATOM 1500 O O . GLY A 1 196 ? 16.561 2.264 13.686 1.00 90.06 196 GLY A O 1
ATOM 1501 N N . GLU A 1 197 ? 16.610 1.755 15.879 1.00 87.94 197 GLU A N 1
ATOM 1502 C CA . GLU A 1 197 ? 16.564 0.297 15.685 1.00 87.94 197 GLU A CA 1
ATOM 1503 C C . GLU A 1 197 ? 15.264 -0.139 14.997 1.00 87.94 197 GLU A C 1
ATOM 1505 O O . GLU A 1 197 ? 15.307 -0.883 14.022 1.00 87.94 197 GLU A O 1
ATOM 1510 N N . HIS A 1 198 ? 14.113 0.410 15.405 1.00 83.06 198 HIS A N 1
ATOM 1511 C CA . HIS A 1 198 ? 12.836 0.124 14.738 1.00 83.06 198 HIS A CA 1
ATOM 1512 C C . HIS A 1 198 ? 12.847 0.524 13.257 1.00 83.06 198 HIS A C 1
ATOM 1514 O O . HIS A 1 198 ? 12.262 -0.162 12.424 1.00 83.06 198 HIS A O 1
ATOM 1520 N N . ARG A 1 199 ? 13.524 1.622 12.898 1.00 88.88 199 ARG A N 1
ATOM 1521 C CA . ARG A 1 199 ? 13.627 2.077 11.505 1.00 88.88 199 ARG A CA 1
ATOM 1522 C C . ARG A 1 199 ? 14.537 1.207 10.632 1.00 88.88 199 ARG A C 1
ATOM 1524 O O . ARG A 1 199 ? 14.563 1.438 9.427 1.00 88.88 199 ARG A O 1
ATOM 1531 N N . ARG A 1 200 ? 15.225 0.191 11.169 1.00 88.25 200 ARG A N 1
ATOM 1532 C CA . ARG A 1 200 ? 16.053 -0.733 10.366 1.00 88.25 200 ARG A CA 1
ATOM 1533 C C . ARG A 1 200 ? 15.231 -1.586 9.396 1.00 88.25 200 ARG A C 1
ATOM 1535 O O . ARG A 1 200 ? 15.763 -1.993 8.373 1.00 88.25 200 ARG A O 1
ATOM 1542 N N . CYS A 1 201 ? 13.934 -1.772 9.657 1.00 85.56 201 CYS A N 1
ATOM 1543 C CA . CYS A 1 201 ? 13.015 -2.442 8.730 1.00 85.56 201 CYS A CA 1
ATOM 1544 C C . CYS A 1 201 ? 12.619 -1.589 7.504 1.00 85.56 201 CYS A C 1
ATOM 1546 O O . CYS A 1 201 ? 11.945 -2.086 6.600 1.00 85.56 201 CYS A O 1
ATOM 1548 N N . VAL A 1 202 ? 13.005 -0.305 7.459 1.00 91.75 202 VAL A N 1
ATOM 1549 C CA . VAL A 1 202 ? 12.724 0.578 6.320 1.00 91.75 202 VAL A CA 1
ATOM 1550 C C . VAL A 1 202 ? 13.606 0.184 5.140 1.00 91.75 202 VAL A C 1
ATOM 1552 O O . VAL A 1 202 ? 14.824 0.351 5.158 1.00 91.75 202 VAL A O 1
ATOM 1555 N N . PHE A 1 203 ? 12.969 -0.284 4.073 1.00 93.44 203 PHE A N 1
ATOM 1556 C CA . PHE A 1 203 ? 13.608 -0.545 2.787 1.00 93.44 203 PHE A CA 1
ATOM 1557 C C . PHE A 1 203 ? 13.419 0.621 1.807 1.00 93.44 203 PHE A C 1
ATOM 1559 O O . PHE A 1 203 ? 12.547 1.475 1.999 1.00 93.44 203 PHE A O 1
ATOM 1566 N N . HIS A 1 204 ? 14.221 0.621 0.737 1.00 95.50 204 HIS A N 1
ATOM 1567 C CA . HIS A 1 204 ? 14.182 1.618 -0.335 1.00 95.50 204 HIS A CA 1
ATOM 1568 C C . HIS A 1 204 ? 13.956 0.946 -1.691 1.00 95.50 204 HIS A C 1
ATOM 1570 O O . HIS A 1 204 ? 14.708 0.047 -2.067 1.00 95.50 204 HIS A O 1
ATOM 1576 N N . VAL A 1 205 ? 12.954 1.409 -2.439 1.00 97.19 205 VAL A N 1
ATOM 1577 C CA . VAL A 1 205 ? 12.669 0.940 -3.800 1.00 97.19 205 VAL A CA 1
ATOM 1578 C C . VAL A 1 205 ? 13.548 1.706 -4.797 1.00 97.19 205 VAL A C 1
ATOM 1580 O O . VAL A 1 205 ? 13.484 2.937 -4.833 1.00 97.19 205 VAL A O 1
ATOM 1583 N N . PRO A 1 206 ? 14.362 1.031 -5.625 1.00 96.50 206 PRO A N 1
ATOM 1584 C CA . PRO A 1 206 ? 15.219 1.701 -6.605 1.00 96.50 206 PRO A CA 1
ATOM 1585 C C . PRO A 1 206 ? 14.395 2.399 -7.694 1.00 96.50 206 PRO A C 1
ATOM 1587 O O . PRO A 1 206 ? 13.419 1.851 -8.201 1.00 96.50 206 PRO A O 1
ATOM 1590 N N . THR A 1 207 ? 14.830 3.576 -8.141 1.00 97.25 207 THR A N 1
ATOM 1591 C CA . THR A 1 207 ? 14.157 4.334 -9.216 1.00 97.25 207 THR A CA 1
ATOM 1592 C C . THR A 1 207 ? 14.580 3.906 -10.625 1.00 97.25 207 THR A C 1
ATOM 1594 O O . THR A 1 207 ? 14.035 4.381 -11.623 1.00 97.25 207 THR A O 1
ATOM 1597 N N . GLY A 1 208 ? 15.593 3.038 -10.735 1.00 95.50 208 GLY A N 1
ATOM 1598 C CA . GLY A 1 208 ? 16.215 2.647 -12.006 1.00 95.50 208 GLY A CA 1
ATOM 1599 C C . GLY A 1 208 ? 17.260 3.646 -12.529 1.00 95.50 208 GLY A C 1
ATOM 1600 O O . GLY A 1 208 ? 17.758 3.488 -13.653 1.00 95.50 208 GLY A O 1
ATOM 1601 N N . SER A 1 209 ? 17.596 4.665 -11.728 1.00 96.69 209 SER A N 1
ATOM 1602 C CA . SER A 1 209 ? 18.649 5.652 -11.981 1.00 96.69 209 SER A CA 1
ATOM 1603 C C . SER A 1 209 ? 19.515 5.835 -10.737 1.00 96.69 209 SER A C 1
ATOM 1605 O O . SER A 1 209 ? 19.079 6.411 -9.744 1.00 96.69 209 SER A O 1
ATOM 1607 N N . SER A 1 210 ? 20.790 5.447 -10.823 1.00 95.31 210 SER A N 1
ATOM 1608 C CA . SER A 1 210 ? 21.735 5.551 -9.701 1.00 95.31 210 SER A CA 1
ATOM 1609 C C . SER A 1 210 ? 21.930 6.984 -9.196 1.00 95.31 210 SER A C 1
ATOM 1611 O O . SER A 1 210 ? 22.141 7.202 -8.005 1.00 95.31 210 SER A O 1
ATOM 1613 N N . ARG A 1 211 ? 21.830 7.984 -10.082 1.00 97.88 211 ARG A N 1
ATOM 1614 C CA . ARG A 1 211 ? 21.914 9.401 -9.696 1.00 97.88 211 ARG A CA 1
ATOM 1615 C C . ARG A 1 211 ? 20.691 9.850 -8.907 1.00 97.88 211 ARG A C 1
ATOM 1617 O O . ARG A 1 211 ? 20.847 10.591 -7.944 1.00 97.88 211 ARG A O 1
ATOM 1624 N N . LEU A 1 212 ? 19.500 9.416 -9.318 1.00 96.94 212 LEU A N 1
ATOM 1625 C CA . LEU A 1 212 ? 18.272 9.766 -8.610 1.00 96.94 212 LEU A CA 1
ATOM 1626 C C . LEU A 1 212 ? 18.212 9.048 -7.260 1.00 96.94 212 LEU A C 1
ATOM 1628 O O . LEU A 1 212 ? 17.931 9.689 -6.255 1.00 96.94 212 LEU A O 1
ATOM 1632 N N . ASP A 1 213 ? 18.594 7.772 -7.216 1.00 96.50 213 ASP A N 1
ATOM 1633 C CA . ASP A 1 213 ? 18.700 7.019 -5.963 1.00 96.50 213 ASP A CA 1
ATOM 1634 C C . ASP A 1 213 ? 19.694 7.675 -4.996 1.00 96.50 213 ASP A C 1
ATOM 1636 O O . ASP A 1 213 ? 19.416 7.761 -3.807 1.00 96.50 213 ASP A O 1
ATOM 1640 N N . CYS A 1 214 ? 20.821 8.202 -5.489 1.00 96.62 214 CYS A N 1
ATOM 1641 C CA . CYS A 1 214 ? 21.780 8.950 -4.670 1.00 96.62 214 CYS A CA 1
ATOM 1642 C C . CYS A 1 214 ? 21.161 10.218 -4.056 1.00 96.62 214 CYS A C 1
ATOM 1644 O O . CYS A 1 214 ? 21.320 10.462 -2.863 1.00 96.62 214 CYS A O 1
ATOM 1646 N N . ILE A 1 215 ? 20.408 10.993 -4.847 1.00 97.31 215 ILE A N 1
ATOM 1647 C CA . ILE A 1 215 ? 19.708 12.197 -4.364 1.00 97.31 215 ILE A CA 1
ATOM 1648 C C . ILE A 1 215 ? 18.653 11.835 -3.310 1.00 97.31 215 ILE A C 1
ATOM 1650 O O . ILE A 1 215 ? 18.482 12.567 -2.339 1.00 97.31 215 ILE A O 1
ATOM 1654 N N . LEU A 1 216 ? 17.968 10.704 -3.489 1.00 95.62 216 LEU A N 1
ATOM 1655 C CA . LEU A 1 216 ? 16.930 10.217 -2.579 1.00 95.62 216 LEU A CA 1
ATOM 1656 C C . LEU A 1 216 ? 17.479 9.433 -1.375 1.00 95.62 216 LEU A C 1
ATOM 1658 O O . LEU A 1 216 ? 16.697 8.958 -0.561 1.00 95.62 216 LEU A O 1
ATOM 1662 N N . GLY A 1 217 ? 18.799 9.271 -1.246 1.00 93.44 217 GLY A N 1
ATOM 1663 C CA . GLY A 1 217 ? 19.398 8.527 -0.132 1.00 93.44 217 GLY A CA 1
ATOM 1664 C C . GLY A 1 217 ? 19.234 7.004 -0.216 1.00 93.44 217 GLY A C 1
ATOM 1665 O O . GLY A 1 217 ? 19.384 6.315 0.785 1.00 93.44 217 GLY A O 1
ATOM 1666 N N . GLY A 1 218 ? 18.965 6.461 -1.404 1.00 92.38 218 GLY A N 1
ATOM 1667 C CA . GLY A 1 218 ? 18.847 5.023 -1.649 1.00 92.38 218 GLY A CA 1
ATOM 1668 C C . GLY A 1 218 ? 17.728 4.646 -2.616 1.00 92.38 218 GLY A C 1
ATOM 1669 O O . GLY A 1 218 ? 17.772 3.552 -3.172 1.00 92.38 218 GLY A O 1
ATOM 1670 N N . GLY A 1 219 ? 16.764 5.532 -2.853 1.00 95.81 219 GLY A N 1
ATOM 1671 C CA . GLY A 1 219 ? 15.575 5.268 -3.665 1.00 95.81 219 GLY A CA 1
ATOM 1672 C C . GLY A 1 219 ? 14.321 5.791 -2.966 1.00 95.81 219 GLY A C 1
ATOM 1673 O O . GLY A 1 219 ? 14.415 6.644 -2.089 1.00 95.81 219 GLY A O 1
ATOM 1674 N N . LEU A 1 220 ? 13.146 5.285 -3.334 1.00 96.69 220 LEU A N 1
ATOM 1675 C CA . LEU A 1 220 ? 11.886 5.638 -2.677 1.00 96.69 220 LEU A CA 1
ATOM 1676 C C . LEU A 1 220 ? 11.783 4.936 -1.317 1.00 96.69 220 LEU A C 1
ATOM 1678 O O . LEU A 1 220 ? 11.801 3.707 -1.251 1.00 96.69 220 LEU A O 1
ATOM 1682 N N . GLU A 1 221 ? 11.684 5.714 -0.242 1.00 95.75 221 GLU A N 1
ATOM 1683 C CA . GLU A 1 221 ? 11.647 5.220 1.139 1.00 95.75 221 GLU A CA 1
ATOM 1684 C C . GLU A 1 221 ? 10.290 4.569 1.476 1.00 95.75 221 GLU A C 1
ATOM 1686 O O . GLU A 1 221 ? 9.226 5.136 1.221 1.00 95.75 221 GLU A O 1
ATOM 1691 N N . SER A 1 222 ? 10.313 3.377 2.077 1.00 94.69 222 SER A N 1
ATOM 1692 C CA . SER A 1 222 ? 9.113 2.746 2.649 1.00 94.69 222 SER A CA 1
ATOM 1693 C C . SER A 1 222 ? 8.675 3.416 3.957 1.00 94.69 222 SER A C 1
ATOM 1695 O O . SER A 1 222 ? 9.436 4.127 4.603 1.00 94.69 222 SER A O 1
ATOM 1697 N N . MET A 1 223 ? 7.421 3.198 4.372 1.00 92.94 223 MET A N 1
ATOM 1698 C CA . MET A 1 223 ? 6.804 3.906 5.512 1.00 92.94 223 MET A CA 1
ATOM 1699 C C . MET A 1 223 ? 6.730 5.438 5.348 1.00 92.94 223 MET A C 1
ATOM 1701 O O . MET A 1 223 ? 6.487 6.153 6.321 1.00 92.94 223 MET A O 1
ATOM 1705 N N . ALA A 1 224 ? 6.877 5.938 4.120 1.00 95.31 224 ALA A N 1
ATOM 1706 C CA . ALA A 1 224 ? 6.723 7.337 3.751 1.00 95.31 224 ALA A CA 1
ATOM 1707 C C . ALA A 1 224 ? 5.799 7.478 2.529 1.00 95.31 224 ALA A C 1
ATOM 1709 O O . ALA A 1 224 ? 5.536 6.513 1.810 1.00 95.31 224 ALA A O 1
ATOM 1710 N N . ILE A 1 225 ? 5.298 8.694 2.300 1.00 97.06 225 ILE A N 1
ATOM 1711 C CA . ILE A 1 225 ? 4.615 9.069 1.057 1.00 97.06 225 ILE A CA 1
ATOM 1712 C C . ILE A 1 225 ? 5.566 9.977 0.283 1.00 97.06 225 ILE A C 1
ATOM 1714 O O . ILE A 1 225 ? 5.982 11.014 0.798 1.00 97.06 225 ILE A O 1
ATOM 1718 N N . THR A 1 226 ? 5.901 9.596 -0.948 1.00 96.88 226 THR A N 1
ATOM 1719 C CA . THR A 1 226 ? 6.717 10.415 -1.851 1.00 96.88 226 THR A CA 1
ATOM 1720 C C . THR A 1 226 ? 5.838 11.013 -2.940 1.00 96.88 226 THR A C 1
ATOM 1722 O O . THR A 1 226 ? 5.239 10.287 -3.730 1.00 96.88 226 THR A O 1
ATOM 1725 N N . GLU A 1 227 ? 5.775 12.342 -3.000 1.00 97.25 227 GLU A N 1
ATOM 1726 C CA . GLU A 1 227 ? 5.055 13.064 -4.048 1.00 97.25 227 GLU A CA 1
ATOM 1727 C C . GLU A 1 227 ? 5.998 13.434 -5.200 1.00 97.25 227 GLU A C 1
ATOM 1729 O O . GLU A 1 227 ? 7.058 14.027 -4.994 1.00 97.25 227 GLU A O 1
ATOM 1734 N N . VAL A 1 228 ? 5.588 13.119 -6.431 1.00 96.12 228 VAL A N 1
ATOM 1735 C CA . VAL A 1 228 ? 6.285 13.541 -7.652 1.00 96.12 228 VAL A CA 1
ATOM 1736 C C . VAL A 1 228 ? 5.420 14.560 -8.387 1.00 96.12 228 VAL A C 1
ATOM 1738 O O . VAL A 1 228 ? 4.433 14.204 -9.031 1.00 96.12 228 VAL A O 1
ATOM 1741 N N . PHE A 1 229 ? 5.813 15.832 -8.331 1.00 95.50 229 PHE A N 1
ATOM 1742 C CA . PHE A 1 229 ? 5.116 16.934 -8.994 1.00 95.50 229 PHE A CA 1
ATOM 1743 C C . PHE A 1 229 ? 5.948 17.532 -10.138 1.00 95.50 229 PHE A C 1
ATOM 1745 O O . PHE A 1 229 ? 7.156 17.330 -10.243 1.00 95.50 229 PHE A O 1
ATOM 1752 N N . GLY A 1 230 ? 5.282 18.253 -11.038 1.00 94.19 230 GLY A N 1
ATOM 1753 C CA . GLY A 1 230 ? 5.909 18.902 -12.189 1.00 94.19 230 GLY A CA 1
ATOM 1754 C C . GLY A 1 230 ? 4.923 19.126 -13.330 1.00 94.19 230 GLY A C 1
ATOM 1755 O O . GLY A 1 230 ? 3.798 18.615 -13.300 1.00 94.19 230 GLY A O 1
ATOM 1756 N N . GLU A 1 231 ? 5.345 19.859 -14.356 1.00 94.06 231 GLU A N 1
ATOM 1757 C CA . GLU A 1 231 ? 4.504 20.176 -15.513 1.00 94.06 231 GLU A CA 1
ATOM 1758 C C . GLU A 1 231 ? 4.092 18.923 -16.307 1.00 94.06 231 GLU A C 1
ATOM 1760 O O . GLU A 1 231 ? 4.580 17.795 -16.119 1.00 94.06 231 GLU A O 1
ATOM 1765 N N . PHE A 1 232 ? 3.122 19.106 -17.200 1.00 89.31 232 PHE A N 1
ATOM 1766 C CA . PHE A 1 232 ? 2.740 18.066 -18.144 1.00 89.31 232 PHE A CA 1
ATOM 1767 C C . PHE A 1 232 ? 3.954 17.648 -18.990 1.00 89.31 232 PHE A C 1
ATOM 1769 O O . PHE A 1 232 ? 4.769 18.478 -19.374 1.00 89.31 232 PHE A O 1
ATOM 1776 N N . ARG A 1 233 ? 4.077 16.345 -19.283 1.00 92.69 233 ARG A N 1
ATOM 1777 C CA . ARG A 1 233 ? 5.202 15.745 -20.037 1.00 92.69 233 ARG A CA 1
ATOM 1778 C C . ARG A 1 233 ? 6.589 15.797 -19.374 1.00 92.69 233 ARG A C 1
ATOM 1780 O O . ARG A 1 233 ? 7.559 15.418 -20.018 1.00 92.69 233 ARG A O 1
ATOM 1787 N N . CYS A 1 234 ? 6.697 16.096 -18.080 1.00 95.50 234 CYS A N 1
ATOM 1788 C CA . CYS A 1 234 ? 7.969 15.977 -17.341 1.00 95.50 234 CYS A CA 1
ATOM 1789 C C . CYS A 1 234 ? 8.341 14.543 -16.904 1.00 95.50 234 CYS A C 1
ATOM 1791 O O . CYS A 1 234 ? 9.284 14.361 -16.144 1.00 95.50 234 CYS A O 1
ATOM 1793 N N . GLY A 1 235 ? 7.609 13.513 -17.348 1.00 95.12 235 GLY A N 1
ATOM 1794 C CA . GLY A 1 235 ? 7.959 12.112 -17.071 1.00 95.12 235 GLY A CA 1
ATOM 1795 C C . GLY A 1 235 ? 7.422 11.522 -15.759 1.00 95.12 235 GLY A C 1
ATOM 1796 O O . GLY A 1 235 ? 7.875 10.453 -15.366 1.00 95.12 235 GLY A O 1
ATOM 1797 N N . LYS A 1 236 ? 6.428 12.147 -15.111 1.00 96.88 236 LYS A N 1
ATOM 1798 C CA . LYS A 1 236 ? 5.796 11.635 -13.872 1.00 96.88 236 LYS A CA 1
ATOM 1799 C C . LYS A 1 236 ? 5.257 10.200 -14.016 1.00 96.88 236 LYS A C 1
ATOM 1801 O O . LYS A 1 236 ? 5.663 9.304 -13.290 1.00 96.88 236 LYS A O 1
ATOM 1806 N N . THR A 1 237 ? 4.452 9.938 -15.041 1.00 96.88 237 THR A N 1
ATOM 1807 C CA . THR A 1 237 ? 3.975 8.575 -15.338 1.00 96.88 237 THR A CA 1
ATOM 1808 C C . THR A 1 237 ? 5.114 7.626 -15.755 1.00 96.88 237 THR A C 1
ATOM 1810 O O . THR A 1 237 ? 5.050 6.414 -15.585 1.00 96.88 237 THR A O 1
ATOM 1813 N N . GLN A 1 238 ? 6.213 8.148 -16.306 1.00 97.38 238 GLN A N 1
ATOM 1814 C CA . GLN A 1 238 ? 7.342 7.298 -16.698 1.00 97.38 238 GLN A CA 1
ATOM 1815 C C . GLN A 1 238 ? 8.118 6.787 -15.484 1.00 97.38 238 GLN A C 1
ATOM 1817 O O . GLN A 1 238 ? 8.559 5.635 -15.491 1.00 97.38 238 GLN A O 1
ATOM 1822 N N . ILE A 1 239 ? 8.286 7.620 -14.452 1.00 97.44 239 ILE A N 1
ATOM 1823 C CA . ILE A 1 239 ? 8.910 7.173 -13.206 1.00 97.44 239 ILE A CA 1
ATOM 1824 C C . ILE A 1 239 ? 8.003 6.182 -12.472 1.00 97.44 239 ILE A C 1
ATOM 1826 O O . ILE A 1 239 ? 8.518 5.178 -11.989 1.00 97.44 239 ILE A O 1
ATOM 1830 N N . SER A 1 240 ? 6.676 6.373 -12.480 1.00 98.06 240 SER A N 1
ATOM 1831 C CA . SER A 1 240 ? 5.750 5.413 -11.866 1.00 98.06 240 SER A CA 1
ATOM 1832 C C . SER A 1 240 ? 5.800 4.038 -12.545 1.00 98.06 240 SER A C 1
ATOM 1834 O O . SER A 1 240 ? 6.010 3.038 -11.861 1.00 98.06 240 SER A O 1
ATOM 1836 N N . HIS A 1 241 ? 5.757 3.982 -13.884 1.00 98.56 241 HIS A N 1
ATOM 1837 C CA . HIS A 1 241 ? 5.935 2.729 -14.642 1.00 98.56 241 HIS A CA 1
ATOM 1838 C C . HIS A 1 241 ? 7.269 2.049 -14.367 1.00 98.56 241 HIS A C 1
ATOM 1840 O O . HIS A 1 241 ? 7.334 0.826 -14.275 1.00 98.56 241 HIS A O 1
ATOM 1846 N N . THR A 1 242 ? 8.339 2.834 -14.229 1.00 98.50 242 THR A N 1
ATOM 1847 C CA . THR A 1 242 ? 9.662 2.285 -13.911 1.00 98.50 242 THR A CA 1
ATOM 1848 C C . THR A 1 242 ? 9.671 1.666 -12.519 1.00 98.50 242 THR A C 1
ATOM 1850 O O . THR A 1 242 ? 10.124 0.534 -12.373 1.00 98.50 242 THR A O 1
ATOM 1853 N N . CYS A 1 243 ? 9.098 2.351 -11.528 1.00 98.38 243 CYS A N 1
ATOM 1854 C CA . CYS A 1 243 ? 9.057 1.870 -10.149 1.00 98.38 243 CYS A CA 1
ATOM 1855 C C . CYS A 1 243 ? 8.202 0.604 -9.977 1.00 98.38 243 CYS A C 1
ATOM 1857 O O . CYS A 1 243 ? 8.557 -0.242 -9.163 1.00 98.38 243 CYS A O 1
ATOM 1859 N N . CYS A 1 244 ? 7.139 0.417 -10.773 1.00 98.62 244 CYS A N 1
ATOM 1860 C CA . CYS A 1 244 ? 6.366 -0.836 -10.793 1.00 98.62 244 CYS A CA 1
ATOM 1861 C C . CYS A 1 244 ? 7.184 -2.066 -11.196 1.00 98.62 244 CYS A C 1
ATOM 1863 O O . CYS A 1 244 ? 6.847 -3.179 -10.797 1.00 98.62 244 CYS A O 1
ATOM 1865 N N . VAL A 1 245 ? 8.222 -1.880 -12.013 1.00 98.62 245 VAL A N 1
ATOM 1866 C CA . VAL A 1 245 ? 9.114 -2.965 -12.434 1.00 98.62 245 VAL A CA 1
ATOM 1867 C C . VAL A 1 245 ? 10.264 -3.109 -11.449 1.00 98.62 245 VAL A C 1
ATOM 1869 O O . VAL A 1 245 ? 10.567 -4.206 -10.991 1.00 98.62 245 VAL A O 1
ATOM 1872 N N . THR A 1 246 ? 10.905 -2.002 -11.078 1.00 98.12 246 THR A N 1
ATOM 1873 C CA . THR A 1 246 ? 12.104 -2.047 -10.238 1.00 98.12 246 THR A CA 1
ATOM 1874 C C . THR A 1 246 ? 11.815 -2.451 -8.792 1.00 98.12 246 THR A C 1
ATOM 1876 O O . THR A 1 246 ? 12.706 -2.994 -8.143 1.00 98.12 246 THR A O 1
ATOM 1879 N N . CYS A 1 247 ? 10.583 -2.283 -8.291 1.00 98.00 247 CYS A N 1
ATOM 1880 C CA . CYS A 1 247 ? 10.183 -2.818 -6.984 1.00 98.00 247 CYS A CA 1
ATOM 1881 C C . CYS A 1 247 ? 10.139 -4.353 -6.932 1.00 98.00 247 CYS A C 1
ATOM 1883 O O . CYS A 1 247 ? 10.075 -4.935 -5.855 1.00 98.00 247 CYS A O 1
ATOM 1885 N N . GLN A 1 248 ? 10.167 -5.029 -8.078 1.00 97.94 248 GLN A N 1
ATOM 1886 C CA . GLN A 1 248 ? 10.164 -6.491 -8.138 1.00 97.94 248 GLN A CA 1
ATOM 1887 C C . GLN A 1 248 ? 11.578 -7.071 -8.030 1.00 97.94 248 GLN A C 1
ATOM 1889 O O . GLN A 1 248 ? 11.736 -8.269 -7.820 1.00 97.94 248 GLN A O 1
ATOM 1894 N N . ILE A 1 249 ? 12.609 -6.231 -8.168 1.00 96.38 249 ILE A N 1
ATOM 1895 C CA . ILE A 1 249 ? 14.001 -6.664 -8.253 1.00 96.38 249 ILE A CA 1
ATOM 1896 C C . ILE A 1 249 ? 14.584 -6.785 -6.837 1.00 96.38 249 ILE A C 1
ATOM 1898 O O . ILE A 1 249 ? 14.650 -5.772 -6.130 1.00 96.38 249 ILE A O 1
ATOM 1902 N N . PRO A 1 250 ? 15.040 -7.977 -6.415 1.00 94.81 250 PRO A N 1
ATOM 1903 C CA . PRO A 1 250 ? 15.720 -8.135 -5.139 1.00 94.81 250 PRO A CA 1
ATOM 1904 C C . PRO A 1 250 ? 17.076 -7.413 -5.141 1.00 94.81 250 PRO A C 1
ATOM 1906 O O . PRO A 1 250 ? 17.802 -7.408 -6.135 1.00 94.81 250 PRO A O 1
ATOM 1909 N N . ILE A 1 251 ? 17.430 -6.809 -4.007 1.00 92.19 251 ILE A N 1
ATOM 1910 C CA . ILE A 1 251 ? 18.724 -6.171 -3.751 1.00 92.19 251 ILE A CA 1
ATOM 1911 C C . ILE A 1 251 ? 19.282 -6.761 -2.454 1.00 92.19 251 ILE A C 1
ATOM 1913 O O . ILE A 1 251 ? 18.937 -6.311 -1.357 1.00 92.19 251 ILE A O 1
ATOM 1917 N N . GLU A 1 252 ? 20.151 -7.763 -2.597 1.00 86.31 252 GLU A N 1
ATOM 1918 C CA . GLU A 1 252 ? 20.738 -8.523 -1.483 1.00 86.31 252 GLU A CA 1
ATOM 1919 C C . GLU A 1 252 ? 21.477 -7.614 -0.493 1.00 86.31 252 GLU A C 1
ATOM 1921 O O . GLU A 1 252 ? 21.159 -7.614 0.694 1.00 86.31 252 GLU A O 1
ATOM 1926 N N . ASP A 1 253 ? 22.354 -6.735 -0.989 1.00 83.62 253 ASP A N 1
ATOM 1927 C CA . ASP A 1 253 ? 23.155 -5.812 -0.165 1.00 83.62 253 ASP A CA 1
ATOM 1928 C C . ASP A 1 253 ? 22.318 -4.857 0.706 1.00 83.62 253 ASP A C 1
ATOM 1930 O O . ASP A 1 253 ? 22.829 -4.236 1.640 1.00 83.62 253 ASP A O 1
ATOM 1934 N N . ARG A 1 254 ? 21.029 -4.690 0.388 1.00 80.50 254 ARG A N 1
ATOM 1935 C CA . ARG A 1 254 ? 20.102 -3.798 1.099 1.00 80.50 254 ARG A CA 1
ATOM 1936 C C . ARG A 1 254 ? 18.962 -4.543 1.785 1.00 80.50 254 ARG A C 1
ATOM 1938 O O . ARG A 1 254 ? 18.015 -3.890 2.214 1.00 80.50 254 ARG A O 1
ATOM 1945 N N . HIS A 1 255 ? 19.038 -5.873 1.872 1.00 85.00 255 HIS A N 1
ATOM 1946 C CA . HIS A 1 255 ? 17.993 -6.729 2.442 1.00 85.00 255 HIS A CA 1
ATOM 1947 C C . HIS A 1 255 ? 16.599 -6.440 1.852 1.00 85.00 255 HIS A C 1
ATOM 1949 O O . HIS A 1 255 ? 15.582 -6.508 2.540 1.00 85.00 255 HIS A O 1
ATOM 1955 N N . TYR A 1 256 ? 16.539 -6.084 0.564 1.00 92.56 256 TYR A N 1
ATOM 1956 C CA . TYR A 1 256 ? 15.282 -5.822 -0.128 1.00 92.56 256 TYR A CA 1
ATOM 1957 C C . TYR A 1 256 ? 14.914 -7.034 -0.988 1.00 92.56 256 TYR A C 1
ATOM 1959 O O . TYR A 1 256 ? 15.568 -7.262 -2.000 1.00 92.56 256 TYR A O 1
ATOM 1967 N N . PRO A 1 257 ? 13.877 -7.813 -0.641 1.00 91.81 257 PRO A N 1
ATOM 1968 C CA . PRO A 1 257 ? 13.546 -9.038 -1.372 1.00 91.81 257 PRO A CA 1
ATOM 1969 C C . PRO A 1 257 ? 12.801 -8.792 -2.695 1.00 91.81 257 PRO A C 1
ATOM 1971 O O . PRO A 1 257 ? 12.555 -9.739 -3.435 1.00 91.81 257 PRO A O 1
ATOM 1974 N N . GLY A 1 258 ? 12.415 -7.547 -2.991 1.00 95.44 258 GLY A N 1
ATOM 1975 C CA . GLY A 1 258 ? 11.463 -7.243 -4.059 1.00 95.44 258 GLY A CA 1
ATOM 1976 C C . GLY A 1 258 ? 10.022 -7.630 -3.698 1.00 95.44 258 GLY A C 1
ATOM 1977 O O . GLY A 1 258 ? 9.742 -8.165 -2.620 1.00 95.44 258 GLY A O 1
ATOM 1978 N N . GLY A 1 259 ? 9.079 -7.298 -4.576 1.00 96.62 259 GLY A N 1
ATOM 1979 C CA . GLY A 1 259 ? 7.689 -7.736 -4.472 1.00 96.62 259 GLY A CA 1
ATOM 1980 C C . GLY A 1 259 ? 6.732 -7.004 -5.411 1.00 96.62 259 GLY A C 1
ATOM 1981 O O . GLY A 1 259 ? 7.148 -6.249 -6.289 1.00 96.62 259 GLY A O 1
ATOM 1982 N N . LYS A 1 260 ? 5.432 -7.244 -5.222 1.00 98.38 260 LYS A N 1
ATOM 1983 C CA . LYS A 1 260 ? 4.363 -6.766 -6.111 1.00 98.38 260 LYS A CA 1
ATOM 1984 C C . LYS A 1 260 ? 4.106 -5.263 -5.973 1.00 98.38 260 LYS A C 1
ATOM 1986 O O . LYS A 1 260 ? 4.329 -4.672 -4.908 1.00 98.38 260 LYS A O 1
ATOM 1991 N N . ALA A 1 261 ? 3.564 -4.671 -7.035 1.00 98.50 261 ALA A N 1
ATOM 1992 C CA . ALA A 1 261 ? 3.074 -3.296 -7.047 1.00 98.50 261 ALA A CA 1
ATOM 1993 C C . ALA A 1 261 ? 1.549 -3.248 -7.192 1.00 98.50 261 ALA A C 1
ATOM 1995 O O . ALA A 1 261 ? 0.951 -4.085 -7.867 1.00 98.50 261 ALA A O 1
ATOM 1996 N N . LEU A 1 262 ? 0.928 -2.229 -6.602 1.00 98.62 262 LEU A N 1
ATOM 1997 C CA . LEU A 1 262 ? -0.464 -1.866 -6.856 1.00 98.62 262 LEU A CA 1
ATOM 1998 C C . LEU A 1 262 ? -0.509 -0.470 -7.487 1.00 98.62 262 LEU A C 1
ATOM 2000 O O . LEU A 1 262 ? 0.156 0.447 -7.009 1.00 98.62 262 LEU A O 1
ATOM 2004 N N . PHE A 1 263 ? -1.271 -0.312 -8.563 1.00 98.69 263 PHE A N 1
ATOM 2005 C CA . PHE A 1 263 ? -1.380 0.919 -9.338 1.00 98.69 263 PHE A CA 1
ATOM 2006 C C . PHE A 1 263 ? -2.845 1.350 -9.438 1.00 98.69 263 PHE A C 1
ATOM 2008 O O . PHE A 1 263 ? -3.667 0.648 -10.027 1.00 98.69 263 PHE A O 1
ATOM 2015 N N . ILE A 1 264 ? -3.156 2.525 -8.894 1.00 98.50 264 ILE A N 1
ATOM 2016 C CA . ILE A 1 264 ? -4.450 3.197 -9.028 1.00 98.50 264 ILE A CA 1
ATOM 2017 C C . ILE A 1 264 ? -4.288 4.332 -10.041 1.00 98.50 264 ILE A C 1
ATOM 2019 O O . ILE A 1 264 ? -3.564 5.294 -9.796 1.00 98.50 264 ILE A O 1
ATOM 2023 N N . ASP A 1 265 ? -4.956 4.213 -11.182 1.00 98.12 265 ASP A N 1
ATOM 2024 C CA . ASP A 1 265 ? -4.917 5.180 -12.282 1.00 98.12 265 ASP A CA 1
ATOM 2025 C C . ASP A 1 265 ? -6.201 6.009 -12.316 1.00 98.12 265 ASP A C 1
ATOM 2027 O O . ASP A 1 265 ? -7.308 5.466 -12.305 1.00 98.12 265 ASP A O 1
ATOM 2031 N N . THR A 1 266 ? -6.059 7.326 -12.382 1.00 96.56 266 THR A N 1
ATOM 2032 C CA . THR A 1 266 ? -7.169 8.280 -12.495 1.00 96.56 266 THR A CA 1
ATOM 2033 C C . THR A 1 266 ? -7.161 9.022 -13.835 1.00 96.56 266 THR A C 1
ATOM 2035 O O . THR A 1 266 ? -8.175 9.594 -14.233 1.00 96.56 266 THR A O 1
ATOM 2038 N N . GLU A 1 267 ? -6.056 8.965 -14.586 1.00 93.06 267 GLU A N 1
ATOM 2039 C CA . GLU A 1 267 ? -5.829 9.753 -15.805 1.00 93.06 267 GLU A CA 1
ATOM 2040 C C . GLU A 1 267 ? -5.790 8.905 -17.091 1.00 93.06 267 GLU A C 1
ATOM 2042 O O . GLU A 1 267 ? -5.673 9.445 -18.194 1.00 93.06 267 GLU A O 1
ATOM 2047 N N . ASN A 1 268 ? -5.935 7.579 -16.987 1.00 95.50 268 ASN A N 1
ATOM 2048 C CA . ASN A 1 268 ? -5.821 6.626 -18.098 1.00 95.50 268 ASN A CA 1
ATOM 2049 C C . ASN A 1 268 ? -4.431 6.618 -18.746 1.00 95.50 268 ASN A C 1
ATOM 2051 O O . ASN A 1 268 ? -4.293 6.552 -19.979 1.00 95.50 268 ASN A O 1
ATOM 2055 N N . THR A 1 269 ? -3.388 6.710 -17.931 1.00 95.62 269 THR A N 1
ATOM 2056 C CA . THR A 1 269 ? -1.994 6.811 -18.383 1.00 95.62 269 THR A CA 1
ATOM 2057 C C . THR A 1 269 ? -1.250 5.479 -18.291 1.00 95.62 269 THR A C 1
ATOM 2059 O O . THR A 1 269 ? -0.151 5.342 -18.842 1.00 95.62 269 THR A O 1
ATOM 2062 N N . PHE A 1 270 ? -1.854 4.460 -17.668 1.00 98.06 270 PHE A N 1
ATOM 2063 C CA . PHE A 1 270 ? -1.226 3.154 -17.526 1.00 98.06 270 PHE A CA 1
ATOM 2064 C C . PHE A 1 270 ? -1.129 2.400 -18.857 1.00 98.06 270 PHE A C 1
ATOM 2066 O O . PHE A 1 270 ? -2.106 2.282 -19.600 1.00 98.06 270 PHE A O 1
ATOM 2073 N N . ARG A 1 271 ? 0.071 1.919 -19.202 1.00 97.94 271 ARG A N 1
ATOM 2074 C CA . ARG A 1 271 ? 0.353 1.219 -20.467 1.00 97.94 271 ARG A CA 1
ATOM 2075 C C . ARG A 1 271 ? 1.205 -0.028 -20.188 1.00 97.94 271 ARG A C 1
ATOM 2077 O O . ARG A 1 271 ? 2.411 0.119 -20.008 1.00 97.94 271 ARG A O 1
ATOM 2084 N N . PRO A 1 272 ? 0.628 -1.244 -20.199 1.00 97.94 272 PRO A N 1
ATOM 2085 C CA . PRO A 1 272 ? 1.365 -2.488 -19.938 1.00 97.94 272 PRO A CA 1
ATOM 2086 C C . PRO A 1 272 ? 2.561 -2.720 -20.872 1.00 97.94 272 PRO A C 1
ATOM 2088 O O . PRO A 1 272 ? 3.613 -3.173 -20.434 1.00 97.94 272 PRO A O 1
ATOM 2091 N N . ASP A 1 273 ? 2.456 -2.336 -22.147 1.00 98.00 273 ASP A N 1
ATOM 2092 C CA . ASP A 1 273 ? 3.573 -2.446 -23.101 1.00 98.00 273 ASP A CA 1
ATOM 2093 C C . ASP A 1 273 ? 4.797 -1.639 -22.666 1.00 98.00 273 ASP A C 1
ATOM 2095 O O . ASP A 1 273 ? 5.938 -1.988 -22.978 1.00 98.00 273 ASP A O 1
ATOM 2099 N N . ARG A 1 274 ? 4.581 -0.558 -21.907 1.00 98.12 274 ARG A N 1
ATOM 2100 C CA . ARG A 1 274 ? 5.684 0.217 -21.353 1.00 98.12 274 ARG A CA 1
ATOM 2101 C C . ARG A 1 274 ? 6.417 -0.554 -20.258 1.00 98.12 274 ARG A C 1
ATOM 2103 O O . ARG A 1 274 ? 7.639 -0.448 -20.194 1.00 98.12 274 ARG A O 1
ATOM 2110 N N . LEU A 1 275 ? 5.709 -1.338 -19.445 1.00 98.56 275 LEU A N 1
ATOM 2111 C CA . LEU A 1 275 ? 6.315 -2.197 -18.424 1.00 98.56 275 LEU A CA 1
ATOM 2112 C C . LEU A 1 275 ? 7.155 -3.299 -19.074 1.00 98.56 275 LEU A C 1
ATOM 2114 O O . LEU A 1 275 ? 8.285 -3.487 -18.641 1.00 98.56 275 LEU A O 1
ATOM 2118 N N . ARG A 1 276 ? 6.688 -3.926 -20.166 1.00 98.56 276 ARG A N 1
ATOM 2119 C CA . ARG A 1 276 ? 7.476 -4.919 -20.933 1.00 98.56 276 ARG A CA 1
ATOM 2120 C C . ARG A 1 276 ? 8.838 -4.380 -21.364 1.00 98.56 276 ARG A C 1
ATOM 2122 O O . ARG A 1 276 ? 9.873 -4.983 -21.102 1.00 98.56 276 ARG A O 1
ATOM 2129 N N . GLN A 1 277 ? 8.855 -3.176 -21.938 1.00 98.38 277 GLN A N 1
ATOM 2130 C CA . GLN A 1 277 ? 10.100 -2.516 -22.354 1.00 98.38 277 GLN A CA 1
ATOM 2131 C C . GLN A 1 277 ? 11.063 -2.276 -21.182 1.00 98.38 277 GLN A C 1
ATOM 2133 O O . GLN A 1 277 ? 12.281 -2.335 -21.349 1.00 98.38 277 GLN A O 1
ATOM 2138 N N . ILE A 1 278 ? 10.526 -1.961 -20.002 1.00 98.50 278 ILE A N 1
ATOM 2139 C CA . ILE A 1 278 ? 11.324 -1.716 -18.799 1.00 98.50 278 ILE A CA 1
ATOM 2140 C C . ILE A 1 278 ? 11.803 -3.047 -18.200 1.00 98.50 278 ILE A C 1
ATOM 2142 O O . ILE A 1 278 ? 12.968 -3.136 -17.826 1.00 98.50 278 ILE A O 1
ATOM 2146 N N . ALA A 1 279 ? 10.958 -4.079 -18.168 1.00 98.38 279 ALA A N 1
ATOM 2147 C CA . ALA A 1 279 ? 11.298 -5.433 -17.730 1.00 98.38 279 ALA A CA 1
ATOM 2148 C C . ALA A 1 279 ? 12.479 -5.987 -18.533 1.00 98.38 279 ALA A C 1
ATOM 2150 O O . ALA A 1 279 ? 13.493 -6.380 -17.958 1.00 98.38 279 ALA A O 1
ATOM 2151 N N . ASN A 1 280 ? 12.405 -5.875 -19.862 1.00 98.00 280 ASN A N 1
ATOM 2152 C CA . ASN A 1 280 ? 13.457 -6.297 -20.781 1.00 98.00 280 ASN A CA 1
ATOM 2153 C C . ASN A 1 280 ? 14.795 -5.586 -20.497 1.00 98.00 280 ASN A C 1
ATOM 2155 O O . ASN A 1 280 ? 15.838 -6.232 -20.402 1.00 98.00 280 ASN A O 1
ATOM 2159 N N . ARG A 1 281 ? 14.774 -4.269 -20.229 1.00 97.94 281 ARG A N 1
ATOM 2160 C CA . ARG A 1 281 ? 15.976 -3.510 -19.821 1.00 97.94 281 ARG A CA 1
ATOM 2161 C C . ARG A 1 281 ? 16.656 -4.100 -18.578 1.00 97.94 281 ARG A C 1
ATOM 2163 O O . ARG A 1 281 ? 17.877 -4.008 -18.475 1.00 97.94 281 ARG A O 1
ATOM 2170 N N . PHE A 1 282 ? 15.887 -4.635 -17.633 1.00 97.31 282 PHE A N 1
ATOM 2171 C CA . PHE A 1 282 ? 16.400 -5.238 -16.400 1.00 97.31 282 PHE A CA 1
ATOM 2172 C C . PHE A 1 282 ? 16.578 -6.762 -16.492 1.00 97.31 282 PHE A C 1
ATOM 2174 O O . PHE A 1 282 ? 16.961 -7.377 -15.502 1.00 97.31 282 PHE A O 1
ATOM 2181 N N . GLY A 1 283 ? 16.347 -7.369 -17.662 1.00 97.38 283 GLY A N 1
ATOM 2182 C CA . GLY A 1 283 ? 16.472 -8.814 -17.859 1.00 97.38 283 GLY A CA 1
ATOM 2183 C C . GLY A 1 283 ? 15.411 -9.637 -17.123 1.00 97.38 283 GLY A C 1
ATOM 2184 O O . GLY A 1 283 ? 15.669 -10.791 -16.793 1.00 97.38 283 GLY A O 1
ATOM 2185 N N . LEU A 1 284 ? 14.248 -9.045 -16.835 1.00 97.62 284 LEU A N 1
ATOM 2186 C CA . LEU A 1 284 ? 13.117 -9.729 -16.206 1.00 97.62 284 LEU A CA 1
ATOM 2187 C C . LEU A 1 284 ? 12.211 -10.371 -17.260 1.00 97.62 284 LEU A C 1
ATOM 2189 O O . LEU A 1 284 ? 12.097 -9.867 -18.379 1.00 97.62 284 LEU A O 1
ATOM 2193 N N . ASP A 1 285 ? 11.528 -11.449 -16.876 1.00 98.31 285 ASP A N 1
ATOM 2194 C CA . ASP A 1 285 ? 10.464 -12.037 -17.689 1.00 98.31 285 ASP A CA 1
ATOM 2195 C C . ASP A 1 285 ? 9.276 -11.068 -17.787 1.00 98.31 285 ASP A C 1
ATOM 2197 O O . ASP A 1 285 ? 8.784 -10.550 -16.779 1.00 98.31 285 ASP A O 1
ATOM 2201 N N . GLU A 1 286 ? 8.851 -10.777 -19.015 1.00 98.31 286 GLU A N 1
ATOM 2202 C CA . GLU A 1 286 ? 7.869 -9.729 -19.294 1.00 98.31 286 GLU A CA 1
ATOM 2203 C C . GLU A 1 286 ? 6.485 -10.063 -18.728 1.00 98.31 286 GLU A C 1
ATOM 2205 O O . GLU A 1 286 ? 5.836 -9.182 -18.160 1.00 98.31 286 GLU A O 1
ATOM 2210 N N . ASP A 1 287 ? 6.041 -11.315 -18.851 1.00 98.19 287 ASP A N 1
ATOM 2211 C CA . ASP A 1 287 ? 4.704 -11.725 -18.426 1.00 98.19 287 ASP A CA 1
ATOM 2212 C C . ASP A 1 287 ? 4.636 -11.873 -16.900 1.00 98.19 287 ASP A C 1
ATOM 2214 O O . ASP A 1 287 ? 3.733 -11.310 -16.278 1.00 98.19 287 ASP A O 1
ATOM 2218 N N . GLN A 1 288 ? 5.653 -12.471 -16.265 1.00 98.06 288 GLN A N 1
ATOM 2219 C CA . GLN A 1 288 ? 5.755 -12.498 -14.799 1.00 98.06 288 GLN A CA 1
ATOM 2220 C C . GLN A 1 288 ? 5.809 -11.090 -14.197 1.00 98.06 288 GLN A C 1
ATOM 2222 O O . GLN A 1 288 ? 5.191 -10.829 -13.163 1.00 98.06 288 GLN A O 1
ATOM 2227 N N . THR A 1 289 ? 6.520 -10.159 -14.845 1.00 98.44 289 THR A N 1
ATOM 2228 C CA . THR A 1 289 ? 6.590 -8.768 -14.374 1.00 98.44 289 THR A CA 1
ATOM 2229 C C . THR A 1 289 ? 5.205 -8.128 -14.329 1.00 98.44 289 THR A C 1
ATOM 2231 O O . THR A 1 289 ? 4.916 -7.329 -13.438 1.00 98.44 289 THR A O 1
ATOM 2234 N N . LEU A 1 290 ? 4.338 -8.457 -15.284 1.00 98.31 290 LEU A N 1
ATOM 2235 C CA . LEU A 1 290 ? 3.001 -7.879 -15.377 1.00 98.31 290 LEU A CA 1
ATOM 2236 C C . LEU A 1 290 ? 2.010 -8.534 -14.426 1.00 98.31 290 LEU A C 1
ATOM 2238 O O . LEU A 1 290 ? 1.211 -7.816 -13.831 1.00 98.31 290 LEU A O 1
ATOM 2242 N N . ASP A 1 291 ? 2.109 -9.848 -14.220 1.00 98.44 291 ASP A N 1
ATOM 2243 C CA . ASP A 1 291 ? 1.303 -10.568 -13.226 1.00 98.44 291 ASP A CA 1
ATOM 2244 C C . ASP A 1 291 ? 1.535 -10.034 -11.799 1.00 98.44 291 ASP A C 1
ATOM 2246 O O . ASP A 1 291 ? 0.653 -10.089 -10.939 1.00 98.44 291 ASP A O 1
ATOM 2250 N N . ASN A 1 292 ? 2.709 -9.451 -11.548 1.00 98.38 292 ASN A N 1
ATOM 2251 C CA . ASN A 1 292 ? 3.076 -8.828 -10.278 1.00 98.38 292 ASN A CA 1
ATOM 2252 C C . ASN A 1 292 ? 2.609 -7.368 -10.115 1.00 98.38 292 ASN A C 1
ATOM 2254 O O . ASN A 1 292 ? 2.887 -6.758 -9.075 1.00 98.38 292 ASN A O 1
ATOM 2258 N N . VAL A 1 293 ? 1.912 -6.787 -11.099 1.00 98.62 293 VAL A N 1
ATOM 2259 C CA . VAL A 1 293 ? 1.372 -5.420 -11.020 1.00 98.62 293 VAL A CA 1
ATOM 2260 C C . VAL A 1 293 ? -0.152 -5.452 -11.048 1.00 98.62 293 VAL A C 1
ATOM 2262 O O . VAL A 1 293 ? -0.776 -5.655 -12.087 1.00 98.62 293 VAL A O 1
ATOM 2265 N N . LEU A 1 294 ? -0.768 -5.184 -9.898 1.00 98.50 294 LEU A N 1
ATOM 2266 C CA . LEU A 1 294 ? -2.219 -5.064 -9.791 1.00 98.50 294 LEU A CA 1
ATOM 2267 C C . LEU A 1 294 ? -2.645 -3.666 -10.235 1.00 98.50 294 LEU A C 1
ATOM 2269 O O . LEU A 1 294 ? -2.170 -2.669 -9.698 1.00 98.50 294 LEU A O 1
ATOM 2273 N N . TYR A 1 295 ? -3.569 -3.593 -11.188 1.00 98.50 295 TYR A N 1
ATOM 2274 C CA . TYR A 1 295 ? -4.067 -2.340 -11.750 1.00 98.50 295 TYR A CA 1
ATOM 2275 C C . TYR A 1 295 ? -5.548 -2.134 -11.429 1.00 98.50 295 TYR A C 1
ATOM 2277 O O . TYR A 1 295 ? -6.362 -3.039 -11.611 1.00 98.50 295 TYR A O 1
ATOM 2285 N N . ALA A 1 296 ? -5.905 -0.916 -11.029 1.00 98.12 296 ALA A N 1
ATOM 2286 C CA . ALA A 1 296 ? -7.284 -0.463 -10.939 1.00 98.12 296 ALA A CA 1
ATOM 2287 C C . ALA A 1 296 ? -7.420 0.962 -11.481 1.00 98.12 296 ALA A C 1
ATOM 2289 O O . ALA A 1 296 ? -6.539 1.800 -11.292 1.00 98.1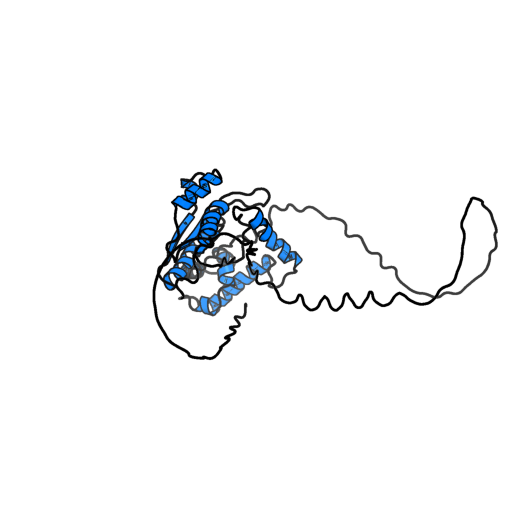2 296 ALA A O 1
ATOM 2290 N N . ARG A 1 297 ? -8.552 1.247 -12.128 1.00 97.81 297 ARG A N 1
ATOM 2291 C CA . ARG A 1 297 ? -8.882 2.587 -12.617 1.00 97.81 297 ARG A CA 1
ATOM 2292 C C . ARG A 1 297 ? -10.011 3.189 -11.793 1.00 97.81 297 ARG A C 1
ATOM 2294 O O . ARG A 1 297 ? -11.073 2.580 -11.698 1.00 97.81 297 ARG A O 1
ATOM 2301 N N . ALA A 1 298 ? -9.795 4.384 -11.252 1.00 97.19 298 ALA A N 1
ATOM 2302 C CA . ALA A 1 298 ? -10.836 5.161 -10.588 1.00 97.19 298 ALA A CA 1
ATOM 2303 C C . ALA A 1 298 ? -11.405 6.209 -11.553 1.00 97.19 298 ALA A C 1
ATOM 2305 O O . ALA A 1 298 ? -10.650 6.912 -12.226 1.00 97.19 298 ALA A O 1
ATOM 2306 N N . PHE A 1 299 ? -12.732 6.327 -11.613 1.00 95.25 299 PHE A N 1
ATOM 2307 C CA . PHE A 1 299 ? -13.413 7.346 -12.421 1.00 95.25 299 PHE A CA 1
ATOM 2308 C C . PHE A 1 299 ? -14.002 8.477 -11.573 1.00 95.25 299 PHE A C 1
ATOM 2310 O O . PHE A 1 299 ? -14.317 9.537 -12.107 1.00 95.25 299 PHE A O 1
ATOM 2317 N N . THR A 1 300 ? -14.151 8.260 -10.264 1.00 95.56 300 THR A N 1
ATOM 2318 C CA . THR A 1 300 ? -14.650 9.246 -9.299 1.00 95.56 300 THR A CA 1
ATOM 2319 C C . THR A 1 300 ? -13.798 9.242 -8.032 1.00 95.56 300 THR A C 1
ATOM 2321 O O . THR A 1 300 ? -13.130 8.251 -7.724 1.00 95.56 300 THR A O 1
ATOM 2324 N N . SER A 1 301 ? -13.823 10.347 -7.285 1.00 95.12 301 SER A N 1
ATOM 2325 C CA . SER A 1 301 ? -13.147 10.455 -5.988 1.00 95.12 301 SER A CA 1
ATOM 2326 C C . SER A 1 301 ? -13.651 9.412 -4.985 1.00 95.12 301 SER A C 1
ATOM 2328 O O . SER A 1 301 ? -12.846 8.824 -4.267 1.00 95.12 301 SER A O 1
ATOM 2330 N N . ASP A 1 302 ? -14.952 9.111 -4.987 1.00 95.19 302 ASP A N 1
ATOM 2331 C CA . ASP A 1 302 ? -15.534 8.057 -4.145 1.00 95.19 302 ASP A CA 1
ATOM 2332 C C . ASP A 1 302 ? -14.951 6.677 -4.484 1.00 95.19 302 ASP A C 1
ATOM 2334 O O . ASP A 1 302 ? -14.473 5.971 -3.598 1.00 95.19 302 ASP A O 1
ATOM 2338 N N . GLN A 1 303 ? -14.880 6.326 -5.775 1.00 95.81 303 GLN A N 1
ATOM 2339 C CA . GLN A 1 303 ? -14.256 5.072 -6.215 1.00 95.81 303 GLN A CA 1
ATOM 2340 C C . GLN A 1 303 ? -12.770 5.012 -5.852 1.00 95.81 303 GLN A C 1
ATOM 2342 O O . GLN A 1 303 ? -12.266 3.955 -5.481 1.00 95.81 303 GLN A O 1
ATOM 2347 N N . GLN A 1 304 ? -12.053 6.135 -5.943 1.00 95.62 304 GLN A N 1
ATOM 2348 C CA . GLN A 1 304 ? -10.649 6.201 -5.537 1.00 95.62 304 GLN A CA 1
ATOM 2349 C C . GLN A 1 304 ? -10.481 5.857 -4.049 1.00 95.62 304 GLN A C 1
ATOM 2351 O O . GLN A 1 304 ? -9.530 5.162 -3.696 1.00 95.62 304 GLN A O 1
ATOM 2356 N N . MET A 1 305 ? -11.406 6.294 -3.189 1.00 94.44 305 MET A N 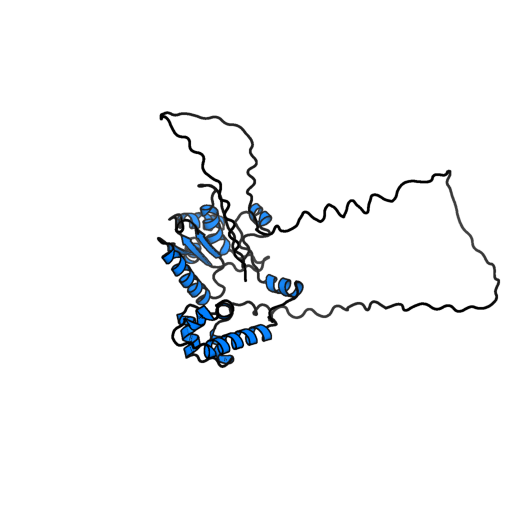1
ATOM 2357 C CA . MET A 1 305 ? -11.400 5.944 -1.766 1.00 94.44 305 MET A CA 1
ATOM 2358 C C . MET A 1 305 ? -11.743 4.466 -1.533 1.00 94.44 305 MET A C 1
ATOM 2360 O O . MET A 1 305 ? -11.042 3.803 -0.774 1.00 94.44 305 MET A O 1
ATOM 2364 N N . GLU A 1 306 ? -12.750 3.925 -2.223 1.00 94.56 306 GLU A N 1
ATOM 2365 C CA . GLU A 1 306 ? -13.122 2.501 -2.134 1.00 94.56 306 GLU A CA 1
ATOM 2366 C C . GLU A 1 306 ? -11.975 1.568 -2.566 1.00 94.56 306 GLU A C 1
ATOM 2368 O O . GLU A 1 306 ? -11.733 0.528 -1.951 1.00 94.56 306 GLU A O 1
ATOM 2373 N N . LEU A 1 307 ? -11.212 1.952 -3.594 1.00 97.00 307 LEU A N 1
ATOM 2374 C CA . LEU A 1 307 ? -10.049 1.186 -4.053 1.00 97.00 307 LEU A CA 1
ATOM 2375 C C . LEU A 1 307 ? -8.936 1.101 -2.999 1.00 97.00 307 LEU A C 1
ATOM 2377 O O . LEU A 1 307 ? -8.212 0.106 -2.975 1.00 97.00 307 LEU A O 1
ATOM 2381 N N . LEU A 1 308 ? -8.801 2.094 -2.114 1.00 95.44 308 LEU A N 1
ATOM 2382 C CA . LEU A 1 308 ? -7.836 2.033 -1.010 1.00 95.44 308 LEU A CA 1
ATOM 2383 C C . LEU A 1 308 ? -8.241 0.995 0.043 1.00 95.44 308 LEU A C 1
ATOM 2385 O O . LEU A 1 308 ? -7.368 0.306 0.573 1.00 95.44 308 LEU A O 1
ATOM 2389 N N . ASP A 1 309 ? -9.539 0.832 0.308 1.00 92.81 309 ASP A N 1
ATOM 2390 C CA . ASP A 1 309 ? -10.033 -0.216 1.208 1.00 92.81 309 ASP A CA 1
ATOM 2391 C C . ASP A 1 309 ? -9.778 -1.613 0.614 1.00 92.81 309 ASP A C 1
ATOM 2393 O O . ASP A 1 309 ? -9.315 -2.521 1.310 1.00 92.81 309 ASP A O 1
ATOM 2397 N N . LEU A 1 310 ? -9.984 -1.776 -0.698 1.00 94.31 310 LEU A N 1
ATOM 2398 C CA . LEU A 1 310 ? -9.647 -3.015 -1.409 1.00 94.31 310 LEU A CA 1
ATOM 2399 C C . LEU A 1 310 ? -8.136 -3.288 -1.420 1.00 94.31 310 LEU A C 1
ATOM 2401 O O . LEU A 1 310 ? -7.716 -4.433 -1.246 1.00 94.31 310 LEU A O 1
ATOM 2405 N N . ALA A 1 311 ? -7.308 -2.253 -1.580 1.00 95.69 311 ALA A N 1
ATOM 2406 C CA . ALA A 1 311 ? -5.856 -2.379 -1.488 1.00 95.69 311 ALA A CA 1
ATOM 2407 C C . ALA A 1 311 ? -5.419 -2.831 -0.084 1.00 95.69 311 ALA A C 1
ATOM 2409 O O . ALA A 1 311 ? -4.586 -3.727 0.041 1.00 95.69 311 ALA A O 1
ATOM 2410 N N . ALA A 1 312 ? -6.022 -2.277 0.973 1.00 93.19 312 ALA A N 1
ATOM 2411 C CA . ALA A 1 312 ? -5.756 -2.698 2.347 1.00 93.19 312 ALA A CA 1
ATOM 2412 C C . ALA A 1 312 ? -6.122 -4.174 2.582 1.00 93.19 312 ALA A C 1
ATOM 2414 O O . ALA A 1 312 ? -5.351 -4.898 3.215 1.00 93.19 312 ALA A O 1
ATOM 2415 N N . ALA A 1 313 ? -7.248 -4.639 2.029 1.00 91.94 313 ALA A N 1
ATOM 2416 C CA . ALA A 1 313 ? -7.621 -6.052 2.064 1.00 91.94 313 ALA A CA 1
ATOM 2417 C C . ALA A 1 313 ? -6.582 -6.930 1.345 1.00 91.94 313 ALA A C 1
ATOM 2419 O O . ALA A 1 313 ? -6.125 -7.920 1.910 1.00 91.94 313 ALA A O 1
ATOM 2420 N N . LYS A 1 314 ? -6.119 -6.523 0.155 1.00 94.25 314 LYS A N 1
ATOM 2421 C CA . LYS A 1 314 ? -5.079 -7.249 -0.596 1.00 94.25 314 LYS A CA 1
ATOM 2422 C C . LYS A 1 314 ? -3.748 -7.336 0.147 1.00 94.25 314 LYS A C 1
ATOM 2424 O O . LYS A 1 314 ? -3.134 -8.398 0.177 1.00 94.25 314 LYS A O 1
ATOM 2429 N N . PHE A 1 315 ? -3.316 -6.252 0.787 1.00 94.00 315 PHE A N 1
ATOM 2430 C CA . PHE A 1 315 ? -2.088 -6.252 1.591 1.00 94.00 315 PHE A CA 1
ATOM 2431 C C . PHE A 1 315 ? -2.183 -7.165 2.814 1.00 94.00 315 PHE A C 1
ATOM 2433 O O . PHE A 1 315 ? -1.164 -7.666 3.286 1.00 94.00 315 PHE A O 1
ATOM 2440 N N . HIS A 1 316 ? -3.395 -7.374 3.327 1.00 91.31 316 HIS A N 1
ATOM 2441 C CA . HIS A 1 316 ? -3.644 -8.297 4.421 1.00 91.31 316 HIS A CA 1
ATOM 2442 C C . HIS A 1 316 ? -3.740 -9.763 3.959 1.00 91.31 316 HIS A C 1
ATOM 2444 O O . HIS A 1 316 ? -3.221 -10.634 4.649 1.00 91.31 316 HIS A O 1
ATOM 2450 N N . GLU A 1 317 ? -4.350 -10.032 2.798 1.00 91.56 317 GLU A N 1
ATOM 2451 C CA . GLU A 1 317 ? -4.442 -11.374 2.193 1.00 91.56 317 GLU A CA 1
ATOM 2452 C C . GLU A 1 317 ? -3.067 -11.956 1.827 1.00 91.56 317 GLU A C 1
ATOM 2454 O O . GLU A 1 317 ? -2.843 -13.156 1.977 1.00 91.56 317 GLU A O 1
ATOM 2459 N N . GLU A 1 318 ? -2.139 -11.107 1.373 1.00 90.88 318 GLU A N 1
ATOM 2460 C CA . GLU A 1 318 ? -0.783 -11.488 0.959 1.00 90.88 318 GLU A CA 1
ATOM 2461 C C . GLU A 1 318 ? 0.289 -10.718 1.771 1.00 90.88 318 GLU A C 1
ATOM 2463 O O . GLU A 1 318 ? 0.936 -9.800 1.242 1.00 90.88 318 GLU A O 1
ATOM 2468 N N . PRO A 1 319 ? 0.502 -11.055 3.064 1.00 89.00 319 PRO A N 1
ATOM 2469 C CA . PRO A 1 319 ? 1.399 -10.310 3.942 1.00 89.00 319 PRO A CA 1
ATOM 2470 C C . PRO A 1 319 ? 2.831 -10.248 3.409 1.00 89.00 319 PRO A C 1
ATOM 2472 O O . PRO A 1 319 ? 3.435 -11.258 3.059 1.00 89.00 319 PRO A O 1
ATOM 2475 N N . GLY A 1 320 ? 3.397 -9.041 3.372 1.00 88.19 320 GLY A N 1
ATOM 2476 C CA . GLY A 1 320 ? 4.797 -8.820 3.003 1.00 88.19 320 GLY A CA 1
ATOM 2477 C C . GLY A 1 320 ? 5.110 -8.917 1.505 1.00 88.19 320 GLY A C 1
ATOM 2478 O O . GLY A 1 320 ? 6.233 -8.579 1.130 1.00 88.19 320 GLY A O 1
ATOM 2479 N N . ILE A 1 321 ? 4.149 -9.298 0.656 1.00 93.69 321 ILE A N 1
ATOM 2480 C CA . ILE A 1 321 ? 4.341 -9.462 -0.796 1.00 93.69 321 ILE A CA 1
ATOM 2481 C C . ILE A 1 321 ? 4.362 -8.112 -1.528 1.00 93.69 321 ILE A C 1
ATOM 2483 O O . ILE A 1 321 ? 5.170 -7.910 -2.433 1.00 93.69 321 ILE A O 1
ATOM 2487 N N . PHE A 1 322 ? 3.493 -7.173 -1.153 1.00 96.38 322 PHE A N 1
ATOM 2488 C CA . PHE A 1 322 ? 3.412 -5.860 -1.799 1.00 96.38 322 PHE A CA 1
ATOM 2489 C C . PHE A 1 322 ? 4.474 -4.901 -1.259 1.00 96.38 322 PHE A C 1
ATOM 2491 O O . PHE A 1 322 ? 4.640 -4.768 -0.046 1.00 96.38 322 PHE A O 1
ATOM 2498 N N . LYS A 1 323 ? 5.181 -4.206 -2.160 1.00 96.56 323 LYS A N 1
ATOM 2499 C CA . LYS A 1 323 ? 6.263 -3.266 -1.808 1.00 96.56 323 LYS A CA 1
ATOM 2500 C C . LYS A 1 323 ? 6.025 -1.834 -2.273 1.00 96.56 323 LYS A C 1
ATOM 2502 O O . LYS A 1 323 ? 6.732 -0.940 -1.814 1.00 96.56 323 LYS A O 1
ATOM 2507 N N . LEU A 1 324 ? 5.060 -1.609 -3.165 1.00 98.12 324 LEU A N 1
ATOM 2508 C CA . LEU A 1 324 ? 4.781 -0.290 -3.725 1.00 98.12 324 LEU A CA 1
ATOM 2509 C C . LEU A 1 324 ? 3.287 -0.108 -4.027 1.00 98.12 324 LEU A C 1
ATOM 2511 O O . LEU A 1 324 ? 2.667 -0.965 -4.654 1.00 98.12 324 LEU A O 1
ATOM 2515 N N . LEU A 1 325 ? 2.735 1.035 -3.618 1.00 98.50 325 LEU A N 1
ATOM 2516 C CA . LEU A 1 325 ? 1.419 1.529 -4.024 1.00 98.50 325 LEU A CA 1
ATOM 2517 C C . LEU A 1 325 ? 1.611 2.840 -4.788 1.00 98.50 325 LEU A C 1
ATOM 2519 O O . LEU A 1 325 ? 2.202 3.778 -4.258 1.00 98.50 325 LEU A O 1
ATOM 2523 N N . ILE A 1 326 ? 1.095 2.909 -6.010 1.00 98.44 326 ILE A N 1
ATOM 2524 C CA . ILE A 1 326 ? 1.108 4.106 -6.849 1.00 98.44 326 ILE A CA 1
ATOM 2525 C C . ILE A 1 326 ? -0.320 4.611 -7.033 1.00 98.44 326 ILE A C 1
ATOM 2527 O O . ILE A 1 326 ? -1.225 3.827 -7.309 1.00 98.44 326 ILE A O 1
ATOM 2531 N N . VAL A 1 327 ? -0.498 5.930 -6.939 1.00 98.12 327 VAL A N 1
ATOM 2532 C CA . VAL A 1 327 ? -1.732 6.631 -7.313 1.00 98.12 327 VAL A CA 1
ATOM 2533 C C . VAL A 1 327 ? -1.380 7.706 -8.348 1.00 98.12 327 VAL A C 1
ATOM 2535 O O . VAL A 1 327 ? -0.765 8.712 -7.995 1.00 98.12 327 VAL A O 1
ATOM 2538 N N . ASP A 1 328 ? -1.734 7.493 -9.618 1.00 96.50 328 ASP A N 1
ATOM 2539 C CA . ASP A 1 328 ? -1.445 8.407 -10.738 1.00 96.50 328 ASP A CA 1
ATOM 2540 C C . ASP A 1 328 ? -2.751 8.962 -11.337 1.00 96.50 328 ASP A C 1
ATOM 2542 O O . ASP A 1 328 ? -3.410 8.285 -12.120 1.00 96.50 328 ASP A O 1
ATOM 2546 N N . SER A 1 329 ? -3.207 10.160 -10.973 1.00 92.94 329 SER A N 1
ATOM 2547 C CA . SER A 1 329 ? -2.712 11.047 -9.913 1.00 92.94 329 SER A CA 1
ATOM 2548 C C . SER A 1 329 ? -3.743 11.253 -8.802 1.00 92.94 329 SER A C 1
ATOM 2550 O O . SER A 1 329 ? -4.949 11.094 -8.999 1.00 92.94 329 SER A O 1
ATOM 2552 N N . VAL A 1 330 ? -3.268 11.638 -7.610 1.00 91.81 330 VAL A N 1
ATOM 2553 C CA . VAL A 1 330 ? -4.122 11.843 -6.425 1.00 91.81 330 VAL A CA 1
ATOM 2554 C C . VAL A 1 330 ? -5.151 12.954 -6.642 1.00 91.81 330 VAL A C 1
ATOM 2556 O O . VAL A 1 330 ? -6.268 12.836 -6.156 1.00 91.81 330 VAL A O 1
ATOM 2559 N N . MET A 1 331 ? -4.787 14.022 -7.360 1.00 90.31 331 MET A N 1
ATOM 2560 C CA . MET A 1 331 ? -5.592 15.248 -7.457 1.00 90.31 331 MET A CA 1
ATOM 2561 C C . MET A 1 331 ? -6.518 15.297 -8.673 1.00 90.31 331 MET A C 1
ATOM 2563 O O . MET A 1 331 ? -7.344 16.201 -8.746 1.00 90.31 331 MET A O 1
ATOM 2567 N N . ALA A 1 332 ? -6.403 14.375 -9.634 1.00 86.25 332 ALA A N 1
ATOM 2568 C CA . ALA A 1 332 ? -7.176 14.456 -10.876 1.00 86.25 332 ALA A CA 1
ATOM 2569 C C . ALA A 1 332 ? -8.699 14.437 -10.648 1.00 86.25 332 ALA A C 1
ATOM 2571 O O . ALA A 1 332 ? -9.421 15.115 -11.370 1.00 86.25 332 ALA A O 1
ATOM 2572 N N . LEU A 1 333 ? -9.174 13.699 -9.638 1.00 88.44 333 LEU A N 1
ATOM 2573 C CA . LEU A 1 333 ? -10.604 13.511 -9.347 1.00 88.44 333 LEU A CA 1
ATOM 2574 C C . LEU A 1 333 ? -11.150 14.450 -8.256 1.00 88.44 333 LEU A C 1
ATOM 2576 O O . LEU A 1 333 ? -12.335 14.390 -7.941 1.00 88.44 333 LEU A O 1
ATOM 2580 N N . PHE A 1 334 ? -10.298 15.301 -7.676 1.00 82.75 334 PHE A N 1
ATOM 2581 C CA . PHE A 1 334 ? -10.665 16.279 -6.638 1.00 82.75 334 PHE A CA 1
ATOM 2582 C C . PHE A 1 334 ? -10.585 17.733 -7.132 1.00 82.75 334 PHE A C 1
ATOM 2584 O O . PHE A 1 334 ? -10.690 18.662 -6.330 1.00 82.75 334 PHE A O 1
ATOM 2591 N N . ARG A 1 335 ? -10.355 17.924 -8.435 1.00 73.56 335 ARG A N 1
ATOM 2592 C CA . ARG A 1 335 ? -10.318 19.223 -9.112 1.00 73.56 335 ARG A CA 1
ATOM 2593 C C . ARG A 1 335 ? -11.620 19.509 -9.840 1.00 73.56 335 ARG A C 1
ATOM 2595 O O . ARG A 1 335 ? -12.284 18.542 -10.268 1.00 73.56 335 ARG A O 1
#

Organism: NCBI:txid418985

Radius of gyration: 33.1 Å; Cα contacts (8 Å, |Δi|>4): 266; chains: 1; bounding box: 98×59×96 Å

Secondary structure (DSSP, 8-state):
-PPP--------------------------------------S--S--SSSSSSGGGSSSSS-------------------------------------------------TTSGGGTTS--BGGGGTTTT--HHHHHHHHHTT--BHHHHHHS-HHHHHTSTT--HHHHHHHHHHHHHHHHHTT-SS---HHHHHHHGGG--EE--S-HHHHHHTTSSEETTS------STTSSHHHHHHHHHHHTTS-BGGGTB---EEEEEESSS---HHHHHHHHHHTT--HHHHHHTEEEEE-SSHHHHHHHHHHHHHHHHHSTTTEEEEEEETTTTT--

Mean predicted aligned error: 17.03 Å